Protein AF-A0A924KLV1-F1 (afdb_monomer)

Foldseek 3Di:
DDDPPDDDCPDPLFAEAELFLQFQCVVVQLVVRVVVVHQKGKYAHPQKDWDWDPQDPQRKIKTFIDGDAKIKMKGCPVKDWDDDDPDPFIWIWWIWIWIADGPKMWMQGNVRDIDTGHHVVFPWAAADPDADEAEEECCNARSPSNVVVQVLCCRNVNHQKYKYKPPPHPRPVDPCVVFIKIKMKGDDPPKIKTWDPDDDPRHIDITITRITMIMGTDDDPRDRDPPD

Secondary structure (DSSP, 8-state):
---SSSS--S--SSEEEESTGGGT-HHHHHHHHHHTT-SEEEEEPTTEEEEEPPP-TTS-EEEEEEESS-EEEEE-TT-EEEE-TTSS-EEEEEEEEEEE-TT-EEEE-TT--EEEE--TTSPBPP--SS--EEEESSTT-TTS-HHHHHHHHHHHTT-SEEEEE-TT---TT--TBTTBEEEEEEEEEEEEEEEE--BTTBPPEEEEEEEEEEEEE-SSS--SSTT-

Sequence (228 aa):
MIYPDGGLGVFRFGVLDSHFSKRTREARLIRAALDSAMDYGFGVDENTALLVSQTDAAGTTHFSVAGAGGVFIVDTRAATKGGWHNTQALVVQGALAHYLLPGDTAQIDASGQLTVTLSANRPVLGVSATFLQIKQTRVLDYGSSHFLRLATRMGHEGATSGFGTTEDSQDPRTQQQSPRYSMLLQRTHATLFRGIPASGATPALLAYTQLRVSFAPCEGPCQGTDNL

Nearest PDB structures (foldseek):
  4k35-assembly2_B  TM=1.760E-01  e=1.553E-01  Rhizomucor miehei
  5nn8-assembly1_A  TM=1.923E-01  e=3.428E-01  Homo sapiens
  4rl9-assembly2_B  TM=1.398E-01  e=1.409E+00  Acinetobacter baumannii
  2x27-assembly1_X  TM=8.559E-02  e=5.474E+00  Pseudomonas aeruginosa

Solvent-accessible surface area (backbone atoms only — not comparable to full-atom values): 12220 Å² total; per-residue (Å²): 137,76,75,90,88,76,87,84,74,87,66,82,77,40,42,79,47,66,52,16,50,50,41,30,41,63,69,57,41,55,49,49,10,64,74,66,74,29,54,20,22,38,30,29,18,58,72,35,45,80,47,73,54,75,63,46,97,78,46,32,30,43,34,37,38,45,62,80,38,39,38,37,36,36,42,39,80,76,33,47,79,47,68,41,83,99,48,92,49,59,31,36,42,54,25,30,34,30,32,36,34,62,70,18,37,36,34,32,39,68,87,66,52,78,47,77,48,76,41,79,93,34,50,78,45,62,70,48,96,57,96,37,73,42,76,33,65,28,22,57,31,67,69,64,22,33,47,58,49,43,52,43,48,19,36,77,68,11,31,53,25,26,32,30,25,24,54,88,54,80,50,87,92,54,68,45,74,74,63,29,36,33,32,42,38,34,64,46,98,72,39,46,36,28,39,45,76,59,54,91,91,44,73,59,45,67,29,37,34,46,31,30,37,26,36,15,55,36,80,80,76,74,78,81,69,63,76,113

Mean predicted aligned error: 4.85 Å

Structure (mmCIF, N/CA/C/O backbone):
data_AF-A0A924KLV1-F1
#
_entry.id   AF-A0A924KLV1-F1
#
loop_
_atom_site.group_PDB
_atom_site.id
_atom_site.type_symbol
_atom_site.label_atom_id
_atom_site.label_alt_id
_atom_site.label_comp_id
_atom_site.label_asym_id
_atom_site.label_entity_id
_atom_site.label_seq_id
_atom_site.pdbx_PDB_ins_code
_atom_site.Cartn_x
_atom_site.Cartn_y
_atom_site.Cartn_z
_atom_site.occupancy
_atom_site.B_iso_or_equiv
_atom_site.auth_seq_id
_atom_site.auth_comp_id
_atom_site.auth_asym_id
_atom_site.auth_atom_id
_atom_site.pdbx_PDB_model_num
ATOM 1 N N . MET A 1 1 ? -12.588 -19.939 5.480 1.00 35.44 1 MET A N 1
ATOM 2 C CA . MET A 1 1 ? -11.678 -20.322 6.582 1.00 35.44 1 MET A CA 1
ATOM 3 C C . MET A 1 1 ? -10.570 -21.172 5.974 1.00 35.44 1 MET A C 1
ATOM 5 O O . MET A 1 1 ? -10.895 -22.147 5.319 1.00 35.44 1 MET A O 1
ATOM 9 N N . ILE A 1 2 ? -9.308 -20.783 6.139 1.00 36.12 2 ILE A N 1
ATOM 10 C CA . ILE A 1 2 ? -8.113 -21.637 5.973 1.00 36.12 2 ILE A CA 1
ATOM 11 C C . ILE A 1 2 ? -7.316 -21.398 7.266 1.00 36.12 2 ILE A C 1
ATOM 13 O O . ILE A 1 2 ? -7.250 -20.243 7.687 1.00 36.12 2 ILE A O 1
ATOM 17 N N . TYR A 1 3 ? -6.726 -22.340 8.009 1.00 50.16 3 TYR A N 1
ATOM 18 C CA . TYR A 1 3 ? -6.413 -23.788 7.921 1.00 50.16 3 TYR A CA 1
ATOM 19 C C . TYR A 1 3 ? -6.968 -24.605 6.765 1.00 50.16 3 TYR A C 1
ATOM 21 O O . TYR A 1 3 ? -8.159 -24.919 6.762 1.00 50.16 3 TYR A O 1
ATOM 29 N N . PRO A 1 4 ? -6.080 -24.984 5.823 1.00 43.16 4 PRO A N 1
ATOM 30 C CA . PRO A 1 4 ? -5.475 -26.323 5.924 1.00 43.16 4 PRO A CA 1
ATOM 31 C C . PRO A 1 4 ? -3.930 -26.446 6.002 1.00 43.16 4 PRO A C 1
ATOM 33 O O . PRO A 1 4 ? -3.485 -27.554 6.268 1.00 43.16 4 PRO A O 1
ATOM 36 N N . ASP A 1 5 ? -3.110 -25.384 5.872 1.00 55.34 5 ASP A N 1
ATOM 37 C CA . ASP A 1 5 ? -1.630 -25.531 5.727 1.00 55.34 5 ASP A CA 1
ATOM 38 C C . ASP A 1 5 ? -0.732 -24.881 6.826 1.00 55.34 5 ASP A C 1
ATOM 40 O O . ASP A 1 5 ? 0.493 -24.899 6.704 1.00 55.34 5 ASP A O 1
ATOM 44 N N . GLY A 1 6 ? -1.279 -24.321 7.925 1.00 65.00 6 GLY A N 1
ATOM 45 C CA . GLY A 1 6 ? -0.484 -23.887 9.107 1.00 65.00 6 GLY A CA 1
ATOM 46 C C . GLY A 1 6 ? -0.857 -22.545 9.786 1.00 65.00 6 GLY A C 1
ATOM 47 O O . GLY A 1 6 ? -1.645 -21.765 9.258 1.00 65.00 6 GLY A O 1
ATOM 48 N N . GLY A 1 7 ? -0.332 -22.301 11.010 1.00 72.50 7 GLY A N 1
ATOM 49 C CA . GLY A 1 7 ? -0.531 -21.129 11.918 1.00 72.50 7 GLY A CA 1
ATOM 50 C C . GLY A 1 7 ? -1.454 -21.385 13.152 1.00 72.50 7 GLY A C 1
ATOM 51 O O . GLY A 1 7 ? -1.766 -22.536 13.434 1.00 72.50 7 GLY A O 1
ATOM 52 N N . LEU A 1 8 ? -1.965 -20.338 13.834 1.00 81.50 8 LEU A N 1
ATOM 53 C CA . LEU A 1 8 ? -2.875 -20.467 15.005 1.00 81.50 8 LEU A CA 1
ATOM 54 C C . LEU A 1 8 ? -4.352 -20.056 14.791 1.00 81.50 8 LEU A C 1
ATOM 56 O O . LEU A 1 8 ? -5.162 -20.219 15.697 1.00 81.50 8 LEU A O 1
ATOM 60 N N . GLY A 1 9 ? -4.718 -19.461 13.652 1.00 80.50 9 GLY A N 1
ATOM 61 C CA . GLY A 1 9 ? -6.114 -19.061 13.370 1.00 80.50 9 GLY A CA 1
ATOM 62 C C . GLY A 1 9 ? -6.690 -17.915 14.204 1.00 80.50 9 GLY A C 1
ATOM 63 O O . GLY A 1 9 ? -7.874 -17.609 14.093 1.00 80.50 9 GLY A O 1
ATOM 64 N N . VAL A 1 10 ? -5.863 -17.248 15.009 1.00 85.69 10 VAL A N 1
ATOM 65 C CA . VAL A 1 10 ? -6.275 -16.115 15.858 1.00 85.69 10 VAL A CA 1
ATOM 66 C C . VAL A 1 10 ? -6.651 -14.863 15.057 1.00 85.69 10 VAL A C 1
ATOM 68 O O . VAL A 1 10 ? -7.450 -14.051 15.514 1.00 85.69 10 VAL A O 1
ATOM 71 N N . PHE A 1 11 ? -6.110 -14.721 13.846 1.00 90.44 11 PHE A N 1
ATOM 72 C CA . PHE A 1 11 ? -6.416 -13.642 12.914 1.00 90.44 11 PHE A CA 1
ATOM 73 C C . PHE A 1 11 ? -6.968 -14.249 11.625 1.00 90.44 11 PHE A C 1
ATOM 75 O O . PHE A 1 11 ? -6.258 -14.950 10.910 1.00 90.44 11 PHE A O 1
ATOM 82 N N . ARG A 1 12 ? -8.254 -14.010 11.354 1.00 90.56 12 ARG A N 1
ATOM 83 C CA . ARG A 1 12 ? -9.009 -14.668 10.269 1.00 90.56 12 ARG A CA 1
ATOM 84 C C . ARG A 1 12 ? -9.297 -13.772 9.066 1.00 90.56 12 ARG A C 1
ATOM 86 O O . ARG A 1 12 ? -9.993 -14.198 8.153 1.00 90.56 12 ARG A O 1
ATOM 93 N N . PHE A 1 13 ? -8.830 -12.528 9.102 1.00 93.62 13 PHE A N 1
ATOM 94 C CA . PHE A 1 13 ? -9.207 -11.505 8.127 1.00 93.62 13 PHE A CA 1
ATOM 95 C C . PHE A 1 13 ? -8.305 -11.492 6.893 1.00 93.62 13 PHE A C 1
ATOM 97 O O . PHE A 1 13 ? -8.651 -10.853 5.910 1.00 93.62 13 PHE A O 1
ATOM 104 N N . GLY A 1 14 ? -7.164 -12.185 6.926 1.00 93.94 14 GLY A N 1
ATOM 105 C CA . GLY A 1 14 ? -6.234 -12.245 5.807 1.00 93.94 14 GLY A CA 1
ATOM 106 C C . GLY A 1 14 ? -4.856 -12.762 6.205 1.00 93.94 14 GLY A C 1
ATOM 107 O O . GLY A 1 14 ? -4.632 -13.165 7.348 1.00 93.94 14 GLY A O 1
ATOM 108 N N . VAL A 1 15 ? -3.920 -12.715 5.259 1.00 94.31 15 VAL A N 1
ATOM 109 C CA . VAL A 1 15 ? -2.505 -13.043 5.507 1.00 94.31 15 VAL A CA 1
ATOM 110 C C . VAL A 1 15 ? -1.848 -11.927 6.320 1.00 94.31 15 VAL A C 1
ATOM 112 O O . VAL A 1 15 ? -2.092 -10.758 6.044 1.00 94.31 15 VAL A O 1
ATOM 115 N N . LEU A 1 16 ? -0.993 -12.265 7.289 1.00 94.44 16 LEU A N 1
ATOM 116 C CA . LEU A 1 16 ? -0.256 -11.295 8.107 1.00 94.44 16 LEU A CA 1
ATOM 117 C C . LEU A 1 16 ? 1.256 -11.367 7.824 1.00 94.44 16 LEU A C 1
ATOM 119 O O . LEU A 1 16 ? 1.834 -12.453 7.826 1.00 94.44 16 LEU A O 1
ATOM 123 N N . ASP A 1 17 ? 1.909 -10.218 7.639 1.00 93.38 17 ASP A N 1
ATOM 124 C CA . ASP A 1 17 ? 3.371 -10.073 7.548 1.00 93.38 17 ASP A CA 1
ATOM 125 C C . ASP A 1 17 ? 3.847 -8.942 8.483 1.00 93.38 17 ASP A C 1
ATOM 127 O O . ASP A 1 17 ? 3.103 -8.011 8.788 1.00 93.38 17 ASP A O 1
ATOM 131 N N . SER A 1 18 ? 5.086 -9.026 8.969 1.00 92.12 18 SER A N 1
ATOM 132 C CA . SER A 1 18 ? 5.667 -8.083 9.936 1.00 92.12 18 SER A CA 1
ATOM 133 C C . SER A 1 18 ? 7.021 -7.546 9.477 1.00 92.12 18 SER A C 1
ATOM 135 O O . SER A 1 18 ? 7.667 -8.118 8.594 1.00 92.12 18 SER A O 1
ATOM 137 N N . HIS A 1 19 ? 7.488 -6.469 10.121 1.00 88.62 19 HIS A N 1
ATOM 138 C CA . HIS A 1 19 ? 8.687 -5.726 9.707 1.00 88.62 19 HIS A CA 1
ATOM 139 C C . HIS A 1 19 ? 8.573 -5.289 8.241 1.00 88.62 19 HIS A C 1
ATOM 141 O O . HIS A 1 19 ? 9.476 -5.504 7.430 1.00 88.62 19 HIS A O 1
ATOM 147 N N . PHE A 1 20 ? 7.401 -4.763 7.900 1.00 90.69 20 PHE A N 1
ATOM 148 C CA . PHE A 1 20 ? 6.869 -4.853 6.554 1.00 90.69 20 PHE A CA 1
ATOM 149 C C . PHE A 1 20 ? 7.525 -3.894 5.551 1.00 90.69 20 PHE A C 1
ATOM 151 O O . PHE A 1 20 ? 8.355 -4.328 4.746 1.00 90.69 20 PHE A O 1
ATOM 158 N N . SER A 1 21 ? 7.222 -2.595 5.621 1.00 83.69 21 SER A N 1
ATOM 159 C CA . SER A 1 21 ? 7.636 -1.616 4.601 1.00 83.69 21 SER A CA 1
ATOM 160 C C . SER A 1 21 ? 9.156 -1.461 4.543 1.00 83.69 21 SER A C 1
ATOM 162 O O . SER A 1 21 ? 9.753 -1.373 3.468 1.00 83.69 21 SER A O 1
ATOM 164 N N . LYS A 1 22 ? 9.826 -1.539 5.703 1.00 84.19 22 LYS A N 1
ATOM 165 C CA . LYS A 1 22 ? 11.294 -1.476 5.792 1.00 84.19 22 LYS A CA 1
ATOM 166 C C . LYS A 1 22 ? 11.976 -2.605 5.024 1.00 84.19 22 LYS A C 1
ATOM 168 O O . LYS A 1 22 ? 13.084 -2.426 4.535 1.00 84.19 22 LYS A O 1
ATOM 173 N N . ARG A 1 23 ? 11.326 -3.762 4.899 1.00 86.12 23 ARG A N 1
ATOM 174 C CA . ARG A 1 23 ? 11.840 -4.928 4.165 1.00 86.12 23 ARG A CA 1
ATOM 175 C C . ARG A 1 23 ? 11.222 -5.077 2.779 1.00 86.12 23 ARG A C 1
ATOM 177 O O . ARG A 1 23 ? 11.543 -6.047 2.102 1.00 86.12 23 ARG A O 1
ATOM 184 N N . THR A 1 24 ? 10.362 -4.137 2.393 1.00 86.50 24 THR A N 1
ATOM 185 C CA . THR A 1 24 ? 9.795 -4.007 1.051 1.00 86.50 24 THR A CA 1
ATOM 186 C C . THR A 1 24 ? 9.071 -5.276 0.597 1.00 86.50 24 THR A C 1
ATOM 188 O O . THR A 1 24 ? 9.364 -5.897 -0.424 1.00 86.50 24 THR A O 1
ATOM 191 N N . ARG A 1 25 ? 8.155 -5.720 1.465 1.00 91.44 25 ARG A N 1
ATOM 192 C CA . ARG A 1 25 ? 7.431 -6.994 1.367 1.00 91.44 25 ARG A CA 1
ATOM 193 C C . ARG A 1 25 ? 6.054 -6.865 0.713 1.00 91.44 25 ARG A C 1
ATOM 195 O O . ARG A 1 25 ? 5.267 -7.805 0.774 1.00 91.44 25 ARG A O 1
ATOM 202 N N . GLU A 1 26 ? 5.767 -5.752 0.046 1.00 94.69 26 GLU A N 1
ATOM 203 C CA . GLU A 1 26 ? 4.468 -5.469 -0.568 1.00 94.69 26 GLU A CA 1
ATOM 204 C C . GLU A 1 26 ? 4.104 -6.499 -1.637 1.00 94.69 26 GLU A C 1
ATOM 206 O O . GLU A 1 26 ? 3.081 -7.173 -1.520 1.00 94.69 26 GLU A O 1
ATOM 211 N N . ALA A 1 27 ? 4.981 -6.719 -2.622 1.00 92.56 27 ALA A N 1
ATOM 212 C CA . ALA A 1 27 ? 4.751 -7.721 -3.666 1.00 92.56 27 ALA A CA 1
ATOM 213 C C . ALA A 1 27 ? 4.628 -9.146 -3.090 1.00 92.56 27 ALA A C 1
ATOM 215 O O . ALA A 1 27 ? 3.788 -9.933 -3.532 1.00 92.56 27 ALA A O 1
ATOM 216 N N . ARG A 1 28 ? 5.419 -9.464 -2.054 1.00 93.25 28 ARG A N 1
ATOM 217 C CA . ARG A 1 28 ? 5.365 -10.757 -1.356 1.00 93.25 28 ARG A CA 1
ATOM 218 C C . ARG A 1 28 ? 4.013 -10.974 -0.681 1.00 93.25 28 ARG A C 1
ATOM 220 O O . ARG A 1 28 ? 3.456 -12.058 -0.815 1.00 93.25 28 ARG A O 1
ATOM 227 N N . LEU A 1 29 ? 3.502 -9.985 0.050 1.00 96.06 29 LEU A N 1
ATOM 228 C CA . LEU A 1 29 ? 2.222 -10.101 0.746 1.00 96.06 29 LEU A CA 1
ATOM 229 C C . LEU A 1 29 ? 1.058 -10.205 -0.236 1.00 96.06 29 LEU A C 1
ATOM 231 O O . LEU A 1 29 ? 0.189 -11.049 -0.038 1.00 96.06 29 LEU A O 1
ATOM 235 N N . ILE A 1 30 ? 1.073 -9.416 -1.315 1.00 95.88 30 ILE A N 1
ATOM 236 C CA . ILE A 1 30 ? 0.061 -9.512 -2.376 1.00 95.88 30 ILE A CA 1
ATOM 237 C C . ILE A 1 30 ? 0.055 -10.923 -2.970 1.00 95.88 30 ILE A C 1
ATOM 239 O O . ILE A 1 30 ? -0.998 -11.551 -3.074 1.00 95.88 30 ILE A O 1
ATOM 243 N N . ARG A 1 31 ? 1.236 -11.464 -3.299 1.00 93.50 31 ARG A N 1
ATOM 244 C CA . ARG A 1 31 ? 1.365 -12.843 -3.777 1.00 93.50 31 ARG A CA 1
ATOM 245 C C . ARG A 1 31 ? 0.850 -13.847 -2.747 1.00 93.50 31 ARG A C 1
ATOM 247 O O . ARG A 1 31 ? 0.057 -14.711 -3.102 1.00 93.50 31 ARG A O 1
ATOM 254 N N . ALA A 1 32 ? 1.255 -13.727 -1.488 1.00 93.88 32 ALA A N 1
ATOM 255 C CA . ALA A 1 32 ? 0.834 -14.647 -0.438 1.00 93.88 32 ALA A CA 1
ATOM 256 C C . ALA A 1 32 ? -0.693 -14.658 -0.249 1.00 93.88 32 ALA A C 1
ATOM 258 O O . ALA A 1 32 ? -1.275 -15.737 -0.150 1.00 93.88 32 ALA A O 1
ATOM 259 N N . ALA A 1 33 ? -1.344 -13.489 -0.257 1.00 94.94 33 ALA A N 1
ATOM 260 C CA . ALA A 1 33 ? -2.803 -13.379 -0.198 1.00 94.94 33 ALA A CA 1
ATOM 261 C C . ALA A 1 33 ? -3.472 -14.089 -1.386 1.00 94.94 33 ALA A C 1
ATOM 263 O O . ALA A 1 33 ? -4.318 -14.962 -1.189 1.00 94.94 33 ALA A O 1
ATOM 264 N N . LEU A 1 34 ? -2.999 -13.819 -2.607 1.00 94.12 34 LEU A N 1
ATOM 265 C CA . LEU A 1 34 ? -3.503 -14.447 -3.830 1.00 94.12 34 LEU A CA 1
ATOM 266 C C . LEU A 1 34 ? -3.280 -15.967 -3.877 1.00 94.12 34 LEU A C 1
ATOM 268 O O . LEU A 1 34 ? -4.094 -16.696 -4.442 1.00 94.12 34 LEU A O 1
ATOM 272 N N . ASP A 1 35 ? -2.168 -16.475 -3.348 1.00 92.19 35 ASP A N 1
ATOM 273 C CA . ASP A 1 35 ? -1.886 -17.918 -3.288 1.00 92.19 35 ASP A CA 1
ATOM 274 C C . ASP A 1 35 ? -2.661 -18.644 -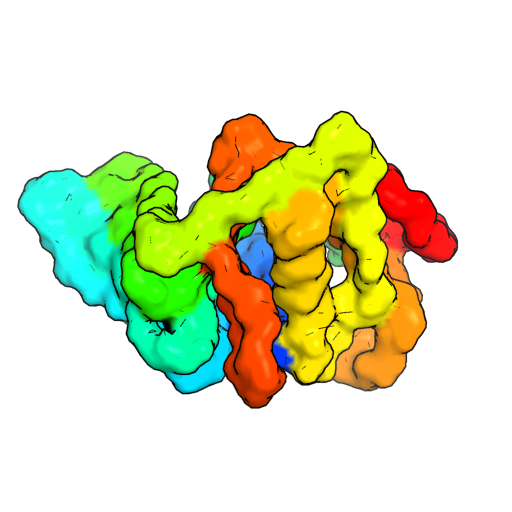2.211 1.00 92.19 35 ASP A C 1
ATOM 276 O O . ASP A 1 35 ? -3.042 -19.792 -2.414 1.00 92.19 35 ASP A O 1
ATOM 280 N N . SER A 1 36 ? -2.961 -17.948 -1.122 1.00 90.75 36 SER A N 1
ATOM 281 C CA . SER A 1 36 ? -3.766 -18.481 -0.030 1.00 90.75 36 SER A CA 1
ATOM 282 C C . SER A 1 36 ? -5.265 -18.296 -0.270 1.00 90.75 36 SER A C 1
ATOM 284 O O . SER A 1 36 ? -6.048 -18.591 0.626 1.00 90.75 36 SER A O 1
ATOM 286 N N . ALA A 1 37 ? -5.670 -17.764 -1.433 1.00 92.19 37 ALA A N 1
ATOM 287 C CA . ALA A 1 37 ? -7.053 -17.387 -1.738 1.00 92.19 37 ALA A CA 1
ATOM 288 C C . ALA A 1 37 ? -7.702 -16.553 -0.611 1.00 92.19 37 ALA A C 1
ATOM 290 O O . ALA A 1 37 ? -8.867 -16.742 -0.265 1.00 92.19 37 ALA A O 1
ATOM 291 N N . MET A 1 38 ? -6.911 -15.668 -0.000 1.00 93.44 38 MET A N 1
ATOM 292 C CA . MET A 1 38 ? -7.368 -14.734 1.022 1.00 93.44 38 MET A CA 1
ATOM 293 C C . MET A 1 38 ? -7.725 -13.417 0.360 1.00 93.44 38 MET A C 1
ATOM 295 O O . MET A 1 38 ? -6.903 -12.863 -0.364 1.00 93.44 38 MET A O 1
ATOM 299 N N . ASP A 1 39 ? -8.898 -12.881 0.688 1.00 96.44 39 ASP A N 1
ATOM 300 C CA . ASP A 1 39 ? -9.353 -11.591 0.164 1.00 96.44 39 ASP A CA 1
ATOM 301 C C . ASP A 1 39 ? -8.379 -10.460 0.502 1.00 96.44 39 ASP A C 1
ATOM 303 O O . ASP A 1 39 ? -8.140 -9.578 -0.327 1.00 96.44 39 ASP A O 1
ATOM 307 N N . TYR A 1 40 ? -7.770 -10.518 1.693 1.00 98.19 40 TYR A N 1
ATOM 308 C CA . TYR A 1 40 ? -6.912 -9.461 2.208 1.00 98.19 40 TYR A CA 1
ATOM 309 C C . TYR A 1 40 ? -5.531 -9.942 2.668 1.00 98.19 40 TYR A C 1
ATOM 311 O O . TYR A 1 40 ? -5.333 -11.082 3.103 1.00 98.19 40 TYR A O 1
ATOM 319 N N . GLY A 1 41 ? -4.572 -9.019 2.638 1.00 97.69 41 GLY A N 1
ATOM 320 C CA . GLY A 1 41 ? -3.269 -9.143 3.288 1.00 97.69 41 GLY A CA 1
ATOM 321 C C . GLY A 1 41 ? -2.964 -7.918 4.148 1.00 97.69 41 GLY A C 1
ATOM 322 O O . GLY A 1 41 ? -3.286 -6.801 3.758 1.00 97.69 41 GLY A O 1
ATOM 323 N N . PHE A 1 42 ? -2.320 -8.123 5.295 1.00 98.44 42 PHE A N 1
ATOM 324 C CA . PHE A 1 42 ? -1.993 -7.104 6.291 1.00 98.44 42 PHE A CA 1
ATOM 325 C C . PHE A 1 42 ? -0.490 -7.114 6.580 1.00 98.44 42 PHE A C 1
ATOM 327 O O . PHE A 1 42 ? 0.058 -8.094 7.082 1.00 98.44 42 PHE A O 1
ATOM 334 N N . GLY A 1 43 ? 0.184 -6.015 6.265 1.00 97.94 43 GLY A N 1
ATOM 335 C CA . GLY A 1 43 ? 1.599 -5.800 6.529 1.00 97.94 43 GLY A CA 1
ATOM 336 C C . GLY A 1 43 ? 1.782 -4.802 7.662 1.00 97.94 43 GLY A C 1
ATOM 337 O O . GLY A 1 43 ? 1.422 -3.639 7.512 1.00 97.94 43 GLY A O 1
ATOM 338 N N . VAL A 1 44 ? 2.339 -5.240 8.789 1.00 98.00 44 VAL A N 1
ATOM 339 C CA . VAL A 1 44 ? 2.562 -4.388 9.966 1.00 98.00 44 VAL A CA 1
ATOM 340 C C . VAL A 1 44 ? 4.027 -3.957 10.031 1.00 98.00 44 VAL A C 1
ATOM 342 O O . VAL A 1 44 ? 4.947 -4.786 10.026 1.00 98.00 44 VAL A O 1
ATOM 345 N N . ASP A 1 45 ? 4.260 -2.649 10.089 1.00 97.00 45 ASP A N 1
ATOM 346 C CA . ASP A 1 45 ? 5.607 -2.097 10.201 1.00 97.00 45 ASP A CA 1
ATOM 347 C C . ASP A 1 45 ? 6.271 -2.369 11.557 1.00 97.00 45 ASP A C 1
ATOM 349 O O . ASP A 1 45 ? 5.648 -2.780 12.535 1.00 97.00 45 ASP A O 1
ATOM 353 N N . GLU A 1 46 ? 7.584 -2.130 11.621 1.00 94.81 46 GLU A N 1
ATOM 354 C CA . GLU A 1 46 ? 8.326 -2.165 12.884 1.00 94.81 46 GLU A CA 1
ATOM 355 C C . GLU A 1 46 ? 7.734 -1.161 13.889 1.00 94.81 46 GLU A C 1
ATOM 357 O O . GLU A 1 46 ? 7.259 -0.089 13.509 1.00 94.81 46 GLU A O 1
ATOM 362 N N . ASN A 1 47 ? 7.763 -1.506 15.181 1.00 95.94 47 ASN A N 1
ATOM 363 C CA . ASN A 1 47 ? 7.228 -0.678 16.272 1.00 95.94 47 ASN A CA 1
ATOM 364 C C . ASN A 1 47 ? 5.774 -0.217 16.049 1.00 95.94 47 ASN A C 1
ATOM 366 O O . ASN A 1 47 ? 5.405 0.890 16.444 1.00 95.94 47 ASN A O 1
ATOM 370 N N . THR A 1 48 ? 4.966 -1.054 15.392 1.00 97.44 48 THR A N 1
ATOM 371 C CA . THR A 1 48 ? 3.575 -0.769 15.021 1.00 97.44 48 THR A CA 1
ATOM 372 C C . THR A 1 48 ? 2.683 -1.949 15.388 1.00 97.44 48 THR A C 1
ATOM 374 O O . THR A 1 48 ? 3.121 -3.099 15.385 1.00 97.44 48 THR A O 1
ATOM 377 N N . ALA A 1 49 ? 1.427 -1.666 15.719 1.00 97.69 49 ALA A N 1
ATOM 378 C CA . ALA A 1 49 ? 0.404 -2.651 16.019 1.00 97.69 49 ALA A CA 1
ATOM 379 C C . ALA A 1 49 ? -0.875 -2.350 15.232 1.00 97.69 49 ALA A C 1
ATOM 381 O O . ALA A 1 49 ? -1.331 -1.206 15.169 1.00 97.69 49 ALA A O 1
ATOM 382 N N . LEU A 1 50 ? -1.466 -3.409 14.679 1.00 98.25 50 LEU A N 1
ATOM 383 C CA . LEU A 1 50 ? -2.849 -3.422 14.220 1.00 98.25 50 LEU A CA 1
ATOM 384 C C . LEU A 1 50 ? -3.723 -3.883 15.388 1.00 98.25 50 LEU A C 1
ATOM 386 O O . LEU A 1 50 ? -3.661 -5.044 15.794 1.00 98.25 50 LEU A O 1
ATOM 390 N N . LEU A 1 51 ? -4.513 -2.973 15.942 1.00 98.0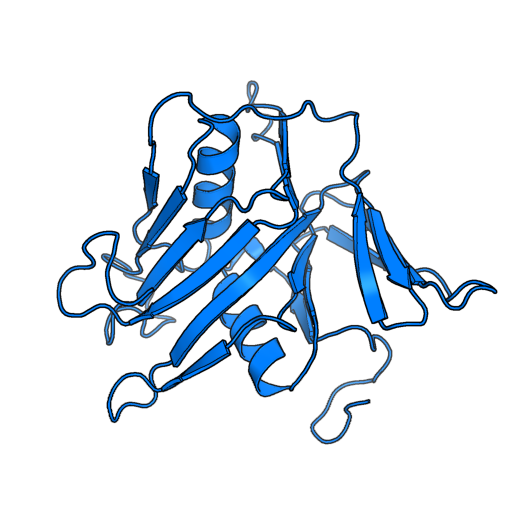0 51 LEU A N 1
ATOM 391 C CA . LEU A 1 51 ? -5.486 -3.292 16.978 1.00 98.00 51 LEU A CA 1
ATOM 392 C C . LEU A 1 51 ? -6.754 -3.808 16.304 1.00 98.00 51 LEU A C 1
ATOM 394 O O . LEU A 1 51 ? -7.260 -3.175 15.380 1.00 98.00 51 LEU A O 1
ATOM 398 N N . VAL A 1 52 ? -7.258 -4.948 16.770 1.00 97.50 52 VAL A N 1
ATOM 399 C CA . VAL A 1 52 ? -8.451 -5.607 16.227 1.00 97.50 52 VAL A CA 1
ATOM 400 C C . VAL A 1 52 ? -9.481 -5.706 17.341 1.00 97.50 52 VAL A C 1
ATOM 402 O O . VAL A 1 52 ? -9.204 -6.296 18.387 1.00 97.50 52 VAL A O 1
ATOM 405 N N . SER A 1 53 ? -10.655 -5.111 17.143 1.00 95.31 53 SER A N 1
ATOM 406 C CA . SER A 1 53 ? -11.741 -5.199 18.116 1.00 95.31 53 SER A CA 1
ATOM 407 C C . SER A 1 53 ? -12.395 -6.579 18.090 1.00 95.31 53 SER A C 1
ATOM 409 O O . SER A 1 53 ? -12.290 -7.335 17.122 1.00 95.31 53 SER A O 1
ATOM 411 N N . GLN A 1 54 ? -13.157 -6.891 19.138 1.00 92.94 54 GLN A N 1
ATOM 412 C CA . GLN A 1 54 ? -14.184 -7.918 18.998 1.00 92.94 54 GLN A CA 1
ATOM 413 C C . GLN A 1 54 ? -15.197 -7.481 17.936 1.00 92.94 54 GLN A C 1
ATOM 415 O O . GLN A 1 54 ? -15.432 -6.284 17.738 1.00 92.94 54 GLN A O 1
ATOM 420 N N . THR A 1 55 ? -15.760 -8.462 17.237 1.00 94.25 55 THR A N 1
ATOM 421 C CA . THR A 1 55 ? -16.839 -8.227 16.281 1.00 94.25 55 THR A CA 1
ATOM 422 C C . THR A 1 55 ? -18.054 -7.689 17.036 1.00 94.25 55 THR A C 1
ATOM 424 O O . THR A 1 55 ? -18.445 -8.258 18.055 1.00 94.25 55 THR A O 1
ATOM 427 N N . ASP A 1 56 ? -18.613 -6.579 16.566 1.00 96.06 56 ASP A N 1
ATOM 428 C CA . ASP A 1 56 ? -19.775 -5.951 17.188 1.00 96.06 56 ASP A CA 1
ATOM 429 C C . ASP A 1 56 ? -21.083 -6.706 16.886 1.00 96.06 56 ASP A C 1
ATOM 431 O O . ASP A 1 56 ? -21.113 -7.702 16.159 1.00 96.06 56 ASP A O 1
ATOM 435 N N . ALA A 1 57 ? -22.192 -6.226 17.455 1.00 96.19 57 ALA A N 1
ATOM 436 C CA . ALA A 1 57 ? -23.511 -6.835 17.280 1.00 96.19 57 ALA A CA 1
ATOM 437 C C . ALA A 1 57 ? -24.006 -6.831 15.820 1.00 96.19 57 ALA A C 1
ATOM 439 O O . ALA A 1 57 ? -24.865 -7.636 15.471 1.00 96.19 57 ALA A O 1
ATOM 440 N N . ALA A 1 58 ? -23.468 -5.950 14.970 1.00 95.69 58 ALA A N 1
ATOM 441 C CA . ALA A 1 58 ? -23.779 -5.896 13.545 1.00 95.69 58 ALA A CA 1
ATOM 442 C C . ALA A 1 58 ? -22.887 -6.836 12.712 1.00 95.69 58 ALA A C 1
ATOM 444 O O . ALA A 1 58 ? -22.984 -6.850 11.486 1.00 95.69 58 ALA A O 1
ATOM 445 N N . GLY A 1 59 ? -22.009 -7.616 13.350 1.00 95.94 59 GLY A N 1
ATOM 446 C CA . GLY A 1 59 ? -21.070 -8.493 12.659 1.00 95.94 59 GLY A CA 1
ATOM 447 C C . GLY A 1 59 ? -19.858 -7.756 12.083 1.00 95.94 59 GLY A C 1
ATOM 448 O O . GLY A 1 59 ? -19.122 -8.341 11.290 1.00 95.94 59 GLY A O 1
ATOM 449 N N . THR A 1 60 ? -19.620 -6.500 12.473 1.00 97.75 60 THR A N 1
ATOM 450 C CA . THR A 1 60 ? -18.508 -5.689 11.962 1.00 97.75 60 THR A CA 1
ATOM 451 C C . THR A 1 60 ? -17.300 -5.791 12.883 1.00 97.75 60 THR A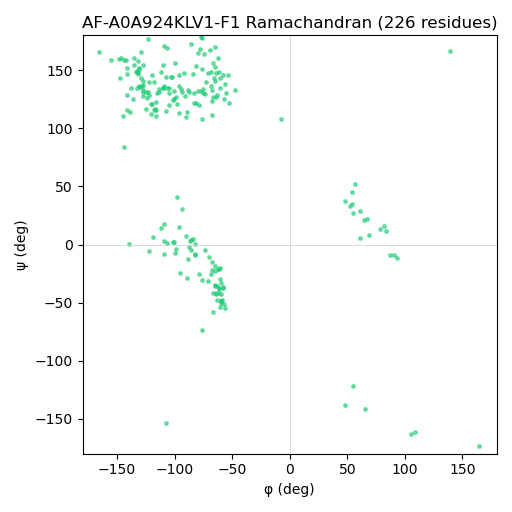 C 1
ATOM 453 O O . THR A 1 60 ? -17.410 -5.708 14.106 1.00 97.75 60 THR A O 1
ATOM 456 N N . THR A 1 61 ? -16.117 -5.993 12.304 1.00 98.00 61 THR A N 1
ATOM 457 C CA . THR A 1 61 ? -14.848 -5.944 13.041 1.00 98.00 61 THR A CA 1
ATOM 458 C C . THR A 1 61 ? -14.118 -4.653 12.722 1.00 98.00 61 THR A C 1
ATOM 460 O O . THR A 1 61 ? -13.936 -4.325 11.550 1.00 98.00 61 THR A O 1
ATOM 463 N N .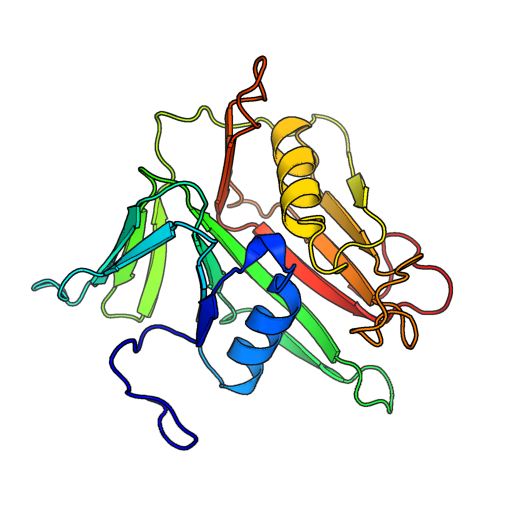 HIS A 1 62 ? -13.674 -3.952 13.762 1.00 98.25 62 HIS A N 1
ATOM 464 C CA . HIS A 1 62 ? -12.996 -2.667 13.653 1.00 98.25 62 HIS A CA 1
ATOM 465 C C . HIS A 1 62 ? -11.495 -2.829 13.855 1.00 98.25 62 HIS A C 1
ATOM 467 O O . HIS A 1 62 ? -11.031 -3.626 14.675 1.00 98.25 62 HIS A O 1
ATOM 473 N N . PHE A 1 63 ? -10.742 -2.030 13.114 1.00 98.56 63 PHE A N 1
ATOM 474 C CA . PHE A 1 63 ? -9.292 -2.012 13.101 1.00 98.56 63 PHE A CA 1
ATOM 475 C C . PHE A 1 63 ? -8.788 -0.590 13.335 1.00 98.56 63 PHE A C 1
ATOM 477 O O . PHE A 1 63 ? -9.320 0.372 12.773 1.00 98.56 63 PHE A O 1
ATOM 484 N N . SER A 1 64 ? -7.721 -0.454 14.114 1.00 98.31 64 SER A N 1
ATOM 485 C CA . SER A 1 64 ? -7.004 0.812 14.274 1.00 98.31 64 SER A CA 1
ATOM 486 C C . SER A 1 64 ? -5.500 0.588 14.363 1.00 98.31 64 SER A C 1
ATOM 488 O O . SER A 1 64 ? -5.029 -0.515 14.648 1.00 98.31 64 SER A O 1
ATOM 490 N N . VAL A 1 65 ? -4.732 1.636 14.075 1.00 98.44 65 VAL A N 1
ATOM 491 C CA . VAL A 1 65 ? -3.266 1.581 14.069 1.00 98.44 65 VAL A CA 1
ATOM 492 C C . VAL A 1 65 ? -2.704 2.301 15.288 1.00 98.44 65 VAL A C 1
ATOM 494 O O . VAL A 1 65 ? -3.110 3.421 15.604 1.00 98.44 65 VAL A O 1
ATOM 497 N N . ALA A 1 66 ? -1.728 1.675 15.941 1.00 97.88 66 ALA A N 1
ATOM 498 C CA . ALA A 1 66 ? -0.938 2.265 17.016 1.00 97.88 66 ALA A CA 1
ATOM 499 C C . ALA A 1 66 ? 0.562 2.046 16.768 1.00 97.88 66 ALA A C 1
ATOM 501 O O . ALA A 1 66 ? 0.953 1.044 16.175 1.00 97.88 66 ALA A O 1
ATOM 502 N N . GLY A 1 67 ? 1.408 2.954 17.258 1.00 95.62 67 GLY A N 1
ATOM 503 C CA . GLY A 1 67 ? 2.866 2.858 17.132 1.00 95.62 67 GLY A CA 1
ATOM 504 C C . GLY A 1 67 ? 3.472 3.874 16.164 1.00 95.62 67 GLY A C 1
ATOM 505 O O . GLY A 1 67 ? 2.873 4.913 15.899 1.00 95.62 67 GLY A O 1
ATOM 506 N N . ALA A 1 68 ? 4.694 3.605 15.704 1.00 92.69 68 ALA A N 1
ATOM 507 C CA . ALA A 1 68 ? 5.524 4.579 14.988 1.00 92.69 68 ALA A CA 1
ATOM 508 C C . ALA A 1 68 ? 5.431 4.503 13.452 1.00 92.69 68 ALA A C 1
ATOM 510 O O . ALA A 1 68 ? 5.735 5.488 12.781 1.00 92.69 68 ALA A O 1
ATOM 511 N N . GLY A 1 69 ? 5.065 3.345 12.900 1.00 94.19 69 GLY A N 1
ATOM 512 C CA . GLY A 1 69 ? 4.923 3.106 11.462 1.00 94.19 69 GLY A CA 1
ATOM 513 C C . GLY A 1 69 ? 3.461 2.996 11.033 1.00 94.19 69 GLY A C 1
ATOM 514 O O . GLY A 1 69 ? 2.573 3.576 11.662 1.00 94.19 69 GLY A O 1
ATOM 515 N N . GLY A 1 70 ? 3.217 2.266 9.943 1.00 96.88 70 GLY A N 1
ATOM 516 C CA . GLY A 1 70 ? 1.874 2.033 9.427 1.00 96.88 70 GLY A CA 1
ATOM 517 C C . GLY A 1 70 ? 1.491 0.564 9.286 1.00 96.88 70 GLY A C 1
ATOM 518 O O . GLY A 1 70 ? 2.271 -0.362 9.529 1.00 96.88 70 GLY A O 1
ATOM 519 N N . VAL A 1 71 ? 0.239 0.367 8.885 1.00 98.56 71 VAL A N 1
ATOM 520 C CA . VAL A 1 71 ? -0.298 -0.924 8.468 1.00 98.56 71 VAL A CA 1
ATOM 521 C C . VAL A 1 71 ? -0.688 -0.825 7.004 1.00 98.56 71 VAL A C 1
ATOM 523 O O . VAL A 1 71 ? -1.590 -0.072 6.633 1.00 98.56 71 VAL A O 1
ATOM 526 N N . PHE A 1 72 ? -0.005 -1.600 6.175 1.00 98.62 72 PHE A N 1
ATOM 527 C CA . PHE A 1 72 ? -0.390 -1.828 4.796 1.00 98.62 72 PHE A CA 1
ATOM 528 C C . PHE A 1 72 ? -1.513 -2.861 4.749 1.00 98.62 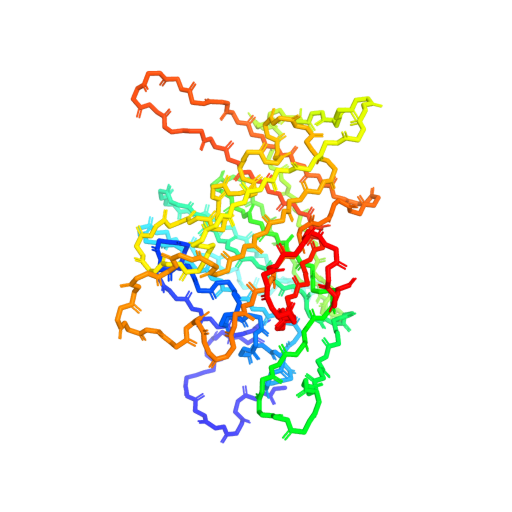72 PHE A C 1
ATOM 530 O O . PHE A 1 72 ? -1.411 -3.916 5.372 1.00 98.62 72 PHE A O 1
ATOM 537 N N . ILE A 1 73 ? -2.567 -2.579 3.996 1.00 98.69 73 ILE A N 1
ATOM 538 C CA . ILE A 1 73 ? -3.648 -3.524 3.729 1.00 98.69 73 ILE A CA 1
ATOM 539 C C . ILE A 1 73 ? -3.775 -3.641 2.220 1.00 98.69 73 ILE A C 1
ATOM 541 O O . ILE A 1 73 ? -3.845 -2.626 1.530 1.00 98.69 73 ILE A O 1
ATOM 545 N N . VAL A 1 74 ? -3.818 -4.863 1.705 1.00 98.56 74 VAL A N 1
ATOM 546 C CA . VAL A 1 74 ? -4.153 -5.117 0.305 1.00 98.56 74 VAL A CA 1
ATOM 547 C C . VAL A 1 74 ? -5.469 -5.864 0.210 1.00 98.56 74 VAL A C 1
ATOM 549 O O . VAL A 1 74 ? -5.656 -6.854 0.906 1.00 98.56 74 VAL A O 1
ATOM 552 N N . ASP A 1 75 ? -6.360 -5.380 -0.646 1.00 98.38 75 ASP A N 1
ATOM 553 C CA . ASP A 1 75 ? -7.562 -6.059 -1.116 1.00 98.38 75 ASP A CA 1
ATOM 554 C C . ASP A 1 75 ? -7.270 -6.685 -2.484 1.00 98.38 75 ASP A C 1
ATOM 556 O O . ASP A 1 75 ? -6.872 -6.010 -3.441 1.00 98.38 75 ASP A O 1
ATOM 560 N N . THR A 1 76 ? -7.429 -8.002 -2.552 1.00 97.69 76 THR A N 1
ATOM 561 C CA . THR A 1 76 ? -7.138 -8.818 -3.733 1.00 97.69 76 THR A CA 1
ATOM 562 C C . THR A 1 76 ? -8.394 -9.362 -4.405 1.00 97.69 76 THR A C 1
ATOM 564 O O . THR A 1 76 ? -8.280 -10.048 -5.416 1.00 97.69 76 THR A O 1
ATOM 567 N N . ARG A 1 77 ? -9.595 -9.016 -3.922 1.00 96.56 77 ARG A N 1
ATOM 568 C CA . ARG A 1 77 ? -10.865 -9.562 -4.437 1.00 96.56 77 ARG A CA 1
ATOM 569 C C . ARG A 1 77 ? -11.091 -9.264 -5.918 1.00 96.56 77 ARG A C 1
ATOM 571 O O . ARG A 1 77 ? -11.683 -10.067 -6.628 1.00 96.56 77 ARG A O 1
ATOM 578 N N . ALA A 1 78 ? -10.611 -8.109 -6.381 1.00 94.56 78 ALA A N 1
ATOM 579 C CA . ALA A 1 78 ? -10.650 -7.702 -7.787 1.00 94.56 78 ALA A CA 1
ATOM 580 C C . ALA A 1 78 ? -9.308 -7.902 -8.518 1.00 94.56 78 ALA A C 1
ATOM 582 O O . ALA A 1 78 ? -9.182 -7.520 -9.683 1.00 94.56 78 ALA A O 1
ATOM 583 N N . ALA A 1 79 ? -8.298 -8.455 -7.840 1.00 96.19 79 ALA A N 1
ATOM 584 C CA . ALA A 1 79 ? -6.986 -8.675 -8.421 1.00 96.19 79 ALA A CA 1
ATOM 585 C C . ALA A 1 79 ? -6.953 -9.981 -9.214 1.00 96.19 79 ALA A C 1
ATOM 587 O O . ALA A 1 79 ? -7.574 -10.977 -8.847 1.00 96.19 79 ALA A O 1
ATOM 588 N N . THR A 1 80 ? -6.171 -9.998 -10.286 1.00 93.25 80 THR A N 1
ATOM 589 C CA . THR A 1 80 ? -5.901 -11.216 -11.053 1.00 93.25 80 THR A CA 1
ATOM 590 C C . THR A 1 80 ? -4.445 -11.623 -10.890 1.00 93.25 80 THR A C 1
ATOM 592 O O . THR A 1 80 ? -3.567 -10.776 -10.702 1.00 93.25 80 THR A O 1
ATOM 595 N N . LYS A 1 81 ? -4.193 -12.935 -10.942 1.00 92.88 81 LYS A N 1
ATOM 596 C CA . LYS A 1 81 ? -2.849 -13.510 -11.013 1.00 92.88 81 LYS A CA 1
ATOM 597 C C . LYS A 1 81 ? -2.710 -14.372 -12.263 1.00 92.88 81 LYS A C 1
ATOM 599 O O . LYS A 1 81 ? -3.625 -15.125 -12.587 1.00 92.88 81 LYS A O 1
ATOM 604 N N . GLY A 1 82 ? -1.564 -14.292 -12.928 1.00 90.56 82 GLY A N 1
ATOM 605 C CA . GLY A 1 82 ? -1.263 -15.061 -14.134 1.00 90.56 82 GLY A CA 1
ATOM 606 C C . GLY A 1 82 ? 0.214 -15.427 -14.229 1.00 90.56 82 GLY A C 1
ATOM 607 O O . GLY A 1 82 ? 1.057 -14.822 -13.569 1.00 90.56 82 GLY A O 1
ATOM 608 N N . GLY A 1 83 ? 0.526 -16.437 -15.036 1.00 88.81 83 GLY A N 1
ATOM 609 C CA . GLY A 1 83 ? 1.909 -16.760 -15.380 1.00 88.81 83 GLY A CA 1
ATOM 610 C C . GLY A 1 83 ? 2.468 -15.779 -16.408 1.00 88.81 83 GLY A C 1
ATOM 611 O O . GLY A 1 83 ? 1.730 -15.237 -17.230 1.00 88.81 83 GLY A O 1
ATOM 612 N N . TRP A 1 84 ? 3.778 -15.564 -16.366 1.00 85.81 84 TRP A N 1
ATOM 613 C CA . TRP A 1 84 ? 4.506 -14.821 -17.386 1.00 85.81 84 TRP A CA 1
ATOM 614 C C . TRP A 1 84 ? 5.121 -15.783 -18.405 1.00 85.81 84 TRP A C 1
ATOM 616 O O . TRP A 1 84 ? 6.033 -16.547 -18.065 1.00 85.81 84 TRP A O 1
ATOM 626 N N . HIS A 1 85 ? 4.645 -15.743 -19.654 1.00 84.62 85 HIS A N 1
ATOM 627 C CA . HIS A 1 85 ? 5.035 -16.691 -20.707 1.00 84.62 85 HIS A CA 1
ATOM 628 C C . HIS A 1 85 ? 4.971 -18.148 -20.200 1.00 84.62 85 HIS A C 1
ATOM 630 O O . HIS A 1 85 ? 4.065 -18.513 -19.455 1.00 84.62 85 HIS A O 1
ATOM 636 N N . ASN A 1 86 ? 5.958 -18.976 -20.554 1.00 81.62 86 ASN A N 1
ATOM 637 C CA . ASN A 1 86 ? 6.117 -20.347 -20.057 1.00 81.62 86 ASN A CA 1
ATOM 638 C C . ASN A 1 86 ? 7.039 -20.423 -18.821 1.00 81.62 86 ASN A C 1
ATOM 640 O O . ASN A 1 86 ? 7.766 -21.401 -18.648 1.00 81.62 86 ASN A O 1
ATOM 644 N N . THR A 1 87 ? 7.077 -19.375 -17.991 1.00 82.44 87 THR A N 1
ATOM 645 C CA . THR A 1 87 ? 7.953 -19.297 -16.807 1.00 82.44 87 THR A CA 1
ATOM 646 C C . THR A 1 87 ? 7.160 -19.399 -15.501 1.00 82.44 87 THR A C 1
ATOM 648 O O . THR A 1 87 ? 5.934 -19.328 -15.490 1.00 82.44 87 THR A O 1
ATOM 651 N N . GLN A 1 88 ? 7.863 -19.535 -14.372 1.00 81.44 88 GLN A N 1
ATOM 652 C CA . GLN A 1 88 ? 7.261 -19.454 -13.032 1.00 81.44 88 GLN A CA 1
ATOM 653 C C . GLN A 1 88 ? 7.084 -18.009 -12.531 1.00 81.44 88 GLN A C 1
ATOM 655 O O . GLN A 1 88 ? 6.631 -17.801 -11.405 1.00 81.44 88 GLN A O 1
ATOM 660 N N . ALA A 1 89 ? 7.472 -17.009 -13.327 1.00 86.31 89 ALA A N 1
ATOM 661 C CA . ALA A 1 89 ? 7.327 -15.612 -12.952 1.00 86.31 89 ALA A CA 1
ATOM 662 C C . ALA A 1 89 ? 5.850 -15.190 -12.983 1.00 86.31 89 ALA A C 1
ATOM 664 O O . ALA A 1 89 ? 5.054 -15.704 -13.772 1.00 86.31 89 ALA A O 1
ATOM 665 N N . LEU A 1 90 ? 5.487 -14.271 -12.091 1.00 88.44 90 LEU A N 1
ATOM 666 C CA . LEU A 1 90 ? 4.096 -13.951 -11.801 1.00 88.44 90 LEU A CA 1
ATOM 667 C C . LEU A 1 90 ? 3.711 -12.565 -12.308 1.00 88.44 90 LEU A C 1
ATOM 669 O O . LEU A 1 90 ? 4.391 -11.587 -12.016 1.00 88.44 90 LEU A O 1
ATOM 673 N N . VAL A 1 91 ? 2.555 -12.482 -12.953 1.00 92.50 91 VAL A N 1
ATOM 674 C CA . VAL A 1 91 ? 1.846 -11.231 -13.218 1.00 92.50 91 VAL A CA 1
ATOM 675 C C . VAL A 1 91 ? 0.724 -11.072 -12.202 1.00 92.50 91 VAL A C 1
ATOM 677 O O . VAL A 1 91 ? -0.052 -12.004 -11.981 1.00 92.50 91 VAL A O 1
ATOM 680 N N . VAL A 1 92 ? 0.624 -9.891 -11.598 1.00 94.31 92 VAL A N 1
ATOM 681 C CA . VAL A 1 92 ? -0.507 -9.485 -10.762 1.00 94.31 92 VAL A CA 1
ATOM 682 C C . VAL A 1 92 ? -1.040 -8.150 -11.242 1.00 94.31 92 VAL A C 1
ATOM 684 O O . VAL A 1 92 ? -0.284 -7.190 -11.389 1.00 94.31 92 VAL A O 1
ATOM 687 N N . GLN A 1 93 ? -2.354 -8.071 -11.425 1.00 94.12 93 GLN A N 1
ATOM 688 C CA . GLN A 1 93 ? -3.023 -6.847 -11.848 1.00 94.12 93 GLN A CA 1
ATOM 689 C C . GLN A 1 93 ? -4.171 -6.496 -10.914 1.00 94.12 93 GLN A C 1
ATOM 691 O O . GLN A 1 93 ? -4.977 -7.352 -10.557 1.00 94.12 93 GLN A O 1
ATOM 696 N N . GLY A 1 94 ? -4.287 -5.211 -10.580 1.00 94.19 94 GLY A N 1
ATOM 697 C CA . GLY A 1 94 ? -5.515 -4.661 -10.007 1.00 94.19 94 GLY A CA 1
ATOM 698 C C . GLY A 1 94 ? -5.711 -4.863 -8.505 1.00 94.19 94 GLY A C 1
ATOM 699 O O . GLY A 1 94 ? -6.824 -4.646 -8.031 1.00 94.19 94 GLY A O 1
ATOM 700 N N . ALA A 1 95 ? -4.670 -5.224 -7.751 1.00 97.56 95 ALA A N 1
ATOM 701 C CA . ALA A 1 95 ? -4.749 -5.232 -6.291 1.00 97.56 95 ALA A CA 1
ATOM 702 C C . ALA A 1 95 ? -4.949 -3.805 -5.764 1.00 97.56 95 ALA A C 1
ATOM 704 O O . ALA A 1 95 ? -4.367 -2.857 -6.294 1.00 97.56 95 ALA A O 1
ATOM 705 N N . LEU A 1 96 ? -5.773 -3.632 -4.734 1.00 98.44 96 LEU A N 1
ATOM 706 C CA . LEU A 1 96 ? -6.025 -2.323 -4.136 1.00 98.44 96 LEU A CA 1
ATOM 707 C C . LEU A 1 96 ? -5.278 -2.223 -2.813 1.00 98.44 96 LEU A C 1
ATOM 709 O O . LEU A 1 96 ? -5.488 -3.015 -1.904 1.00 98.44 96 LEU A O 1
ATOM 713 N N . ALA A 1 97 ? -4.386 -1.248 -2.720 1.00 98.38 97 ALA A N 1
ATOM 714 C CA . ALA A 1 97 ? -3.558 -1.007 -1.559 1.00 98.38 97 ALA A CA 1
ATOM 715 C C . ALA A 1 97 ? -4.083 0.158 -0.718 1.00 98.38 97 ALA A C 1
ATOM 717 O O . ALA A 1 97 ? -4.541 1.195 -1.215 1.00 98.38 97 ALA A O 1
ATOM 718 N N . HIS A 1 98 ? -3.922 -0.016 0.584 1.00 98.69 98 HIS A N 1
ATOM 719 C CA . HIS A 1 98 ? -4.185 0.952 1.627 1.00 98.69 98 HIS A CA 1
ATOM 720 C C . HIS A 1 98 ? -2.972 0.988 2.551 1.00 98.69 98 HIS A C 1
ATOM 722 O O . HIS A 1 98 ? -2.332 -0.035 2.785 1.00 98.69 98 HIS A O 1
ATOM 728 N N . TYR A 1 99 ? -2.665 2.150 3.104 1.00 98.56 99 TYR A N 1
ATOM 729 C CA . TYR A 1 99 ? -1.631 2.292 4.116 1.00 98.56 99 TYR A CA 1
ATOM 730 C C . TYR A 1 99 ? -2.123 3.251 5.185 1.00 98.56 99 TYR A C 1
ATOM 732 O O . TYR A 1 99 ? -2.386 4.425 4.909 1.00 98.56 99 TYR A O 1
ATOM 740 N N . LEU A 1 100 ? -2.309 2.701 6.378 1.00 98.69 100 LEU A N 1
ATOM 741 C CA . LEU A 1 100 ? -2.914 3.360 7.521 1.00 98.69 100 LEU A CA 1
ATOM 742 C C . LEU A 1 100 ? -1.826 3.739 8.523 1.00 98.69 100 LEU A C 1
ATOM 744 O O . LEU A 1 100 ? -0.965 2.931 8.857 1.00 98.69 100 LEU A O 1
ATOM 748 N N . LEU A 1 101 ? -1.902 4.959 9.033 1.00 98.25 101 LEU A N 1
ATOM 749 C CA . LEU A 1 101 ? -1.086 5.498 10.115 1.00 98.25 101 LEU A CA 1
ATOM 750 C C . LEU A 1 101 ? -1.921 5.616 11.400 1.00 98.25 101 LEU A C 1
ATOM 752 O O . LEU A 1 101 ? -3.152 5.543 11.345 1.00 98.25 101 LEU A O 1
ATOM 756 N N . PRO A 1 102 ? -1.299 5.881 12.564 1.00 98.00 102 PRO A N 1
ATOM 757 C CA . PRO A 1 102 ? -2.043 6.197 13.776 1.00 98.00 102 PRO A CA 1
ATOM 758 C C . PRO A 1 102 ? -3.133 7.257 13.547 1.00 98.00 102 PRO A C 1
ATOM 760 O O . PRO A 1 102 ? -2.928 8.290 12.889 1.00 98.00 102 PRO A O 1
ATOM 763 N N . GLY A 1 103 ? -4.323 6.957 14.068 1.00 97.81 103 GLY A N 1
ATOM 764 C CA . GLY A 1 103 ? -5.548 7.736 13.870 1.00 97.81 103 GLY A CA 1
ATOM 765 C C . GLY A 1 103 ? -6.367 7.374 12.623 1.00 97.81 103 GLY A C 1
ATOM 766 O O . GLY A 1 103 ? -7.484 7.871 12.507 1.00 97.81 103 GLY A O 1
ATOM 767 N N . ASP A 1 104 ? -5.853 6.540 11.712 1.00 98.69 104 ASP A N 1
ATOM 768 C CA . ASP A 1 104 ? -6.664 5.906 10.662 1.00 98.69 104 ASP A CA 1
ATOM 769 C C . ASP A 1 104 ? -7.382 4.670 11.213 1.00 98.69 104 ASP A C 1
ATOM 771 O O . ASP A 1 104 ? -6.910 4.017 12.153 1.00 98.69 104 ASP A O 1
ATOM 775 N N . THR A 1 105 ? -8.510 4.326 10.597 1.00 98.62 105 THR A N 1
ATOM 776 C CA . THR A 1 105 ? -9.281 3.131 10.938 1.00 98.62 105 THR A CA 1
ATOM 777 C C . THR A 1 105 ? -9.650 2.334 9.698 1.00 98.62 105 THR A C 1
ATOM 779 O O . THR A 1 105 ? -9.700 2.849 8.577 1.00 98.62 105 THR A O 1
ATOM 782 N N . ALA A 1 106 ? -9.926 1.054 9.910 1.00 98.75 106 ALA A N 1
ATOM 783 C CA . ALA A 1 106 ? -10.593 0.219 8.931 1.00 98.75 106 ALA A CA 1
ATOM 784 C C . ALA A 1 106 ? -11.682 -0.606 9.609 1.00 98.75 106 ALA A C 1
ATOM 786 O O . ALA A 1 106 ? -11.658 -0.809 10.820 1.00 98.75 106 ALA A O 1
ATOM 787 N N . GLN A 1 107 ? -12.624 -1.105 8.826 1.00 98.44 107 GLN A N 1
ATOM 788 C CA . GLN A 1 107 ? -13.618 -2.061 9.283 1.00 98.44 107 GLN A CA 1
ATOM 789 C C . GLN A 1 107 ? -13.878 -3.093 8.195 1.00 98.44 107 GLN A C 1
ATOM 791 O O . GLN A 1 107 ? -13.821 -2.767 7.010 1.00 98.44 107 GLN A O 1
ATOM 796 N N . ILE A 1 108 ? -14.165 -4.320 8.609 1.00 98.25 108 ILE A N 1
ATOM 797 C CA . ILE A 1 108 ? -14.691 -5.366 7.737 1.00 98.25 108 ILE A CA 1
ATOM 798 C C . ILE A 1 108 ? -16.075 -5.711 8.267 1.00 98.25 108 ILE A C 1
ATOM 800 O O . ILE A 1 108 ? -16.202 -6.136 9.419 1.00 98.25 108 ILE A O 1
ATOM 804 N N . ASP A 1 109 ? -17.096 -5.468 7.451 1.00 97.81 109 ASP A N 1
ATOM 805 C CA . ASP A 1 109 ? -18.485 -5.740 7.818 1.00 97.81 109 ASP A CA 1
ATOM 806 C C . ASP A 1 109 ? -18.834 -7.236 7.720 1.00 97.81 109 ASP A C 1
ATOM 808 O O . ASP A 1 109 ? -18.017 -8.072 7.325 1.00 97.81 109 ASP A O 1
ATOM 812 N N . ALA A 1 110 ? -20.076 -7.580 8.068 1.00 96.06 110 ALA A N 1
ATOM 813 C CA . ALA A 1 110 ? -20.564 -8.957 8.032 1.00 96.06 110 ALA A CA 1
ATOM 814 C C . ALA A 1 110 ? -20.533 -9.599 6.628 1.00 96.06 110 ALA A C 1
ATOM 816 O O . ALA A 1 110 ? -20.542 -10.824 6.523 1.00 96.06 110 ALA A O 1
ATOM 817 N N . SER A 1 111 ? -20.486 -8.796 5.557 1.00 96.25 111 SER A N 1
ATOM 818 C CA . SER A 1 111 ? -20.348 -9.276 4.175 1.00 96.25 111 SER A CA 1
ATOM 819 C C . SER A 1 111 ? -18.890 -9.507 3.763 1.00 96.25 111 SER A C 1
ATOM 821 O O . SER A 1 111 ? -18.626 -10.005 2.670 1.00 96.25 111 SER A O 1
ATOM 823 N N . GLY A 1 112 ? -17.937 -9.163 4.634 1.00 95.75 112 GLY A N 1
ATOM 824 C CA . GLY A 1 112 ? -16.512 -9.223 4.342 1.00 95.75 112 GLY A CA 1
ATOM 825 C C . GLY A 1 112 ? -15.991 -7.988 3.608 1.00 95.75 112 GLY A C 1
ATOM 826 O O . GLY A 1 112 ? -14.857 -8.014 3.136 1.00 95.75 112 GLY A O 1
ATOM 827 N N . GLN A 1 113 ? -16.765 -6.903 3.501 1.00 97.44 113 GLN A N 1
ATOM 828 C CA . GLN A 1 113 ? -16.348 -5.694 2.793 1.00 97.44 113 GLN A CA 1
ATOM 829 C C . GLN A 1 113 ? -15.454 -4.812 3.670 1.00 97.44 113 GLN A C 1
ATOM 831 O O . GLN A 1 113 ? -15.869 -4.323 4.721 1.00 97.44 113 GLN A O 1
ATOM 836 N N . LEU A 1 114 ? -14.235 -4.544 3.190 1.00 98.31 114 LEU A N 1
ATOM 837 C CA . LEU A 1 114 ? -13.315 -3.591 3.800 1.00 98.31 114 LEU A CA 1
ATOM 838 C C . LEU A 1 114 ? -13.743 -2.145 3.511 1.00 98.31 114 LEU A C 1
ATOM 840 O O . LEU A 1 114 ? -13.943 -1.755 2.359 1.00 98.31 114 LEU A O 1
ATOM 844 N N . THR A 1 115 ? -13.809 -1.327 4.556 1.00 98.31 115 THR A N 1
ATOM 845 C CA . THR A 1 115 ? -13.904 0.136 4.467 1.00 98.31 115 THR A CA 1
ATOM 846 C C . THR A 1 115 ? -12.745 0.753 5.237 1.00 98.31 115 THR A C 1
ATOM 848 O O . THR A 1 115 ? -12.493 0.372 6.376 1.00 98.31 115 THR A O 1
ATOM 851 N N . VAL A 1 116 ? -12.039 1.705 4.624 1.00 98.62 116 VAL A N 1
ATOM 852 C CA . VAL A 1 116 ? -10.901 2.416 5.228 1.00 98.62 116 VAL A CA 1
ATOM 853 C C . VAL A 1 116 ? -11.250 3.888 5.384 1.00 98.62 116 VAL A C 1
ATOM 855 O O . VAL A 1 116 ? -11.646 4.534 4.413 1.00 98.62 116 VAL A O 1
ATOM 858 N N . THR A 1 117 ? -11.020 4.425 6.578 1.00 98.56 117 THR A N 1
ATOM 859 C CA . THR A 1 117 ? -11.229 5.837 6.899 1.00 98.56 117 THR A CA 1
ATOM 860 C C . THR A 1 117 ? -9.904 6.463 7.298 1.00 98.56 117 THR A C 1
ATOM 862 O O . THR A 1 117 ? -9.309 6.113 8.317 1.00 98.56 117 THR A O 1
ATOM 865 N N . LEU A 1 118 ? -9.445 7.417 6.486 1.00 98.62 118 LEU A N 1
ATOM 866 C CA . LEU A 1 118 ? -8.221 8.157 6.768 1.00 98.62 118 LEU A CA 1
ATOM 867 C C . LEU A 1 118 ? -8.513 9.390 7.639 1.00 98.62 118 LEU A C 1
ATOM 869 O O . LEU A 1 118 ? -9.417 10.170 7.334 1.00 98.62 118 LEU A O 1
ATOM 873 N N . SER A 1 119 ? -7.717 9.593 8.686 1.00 98.06 119 SER A N 1
ATOM 874 C CA . SER A 1 119 ? -7.830 10.671 9.666 1.00 98.06 119 SER A CA 1
ATOM 875 C C . SER A 1 119 ? -7.819 12.052 9.017 1.00 98.06 119 SER A C 1
ATOM 877 O O . SER A 1 119 ? -6.911 12.399 8.257 1.00 98.06 119 SER A O 1
ATOM 879 N N . ALA A 1 120 ? -8.788 12.887 9.394 1.00 97.25 120 ALA A N 1
ATOM 880 C CA . ALA A 1 120 ? -8.884 14.271 8.935 1.00 97.25 120 ALA A CA 1
ATOM 881 C C . ALA A 1 120 ? -7.758 15.179 9.466 1.00 97.25 120 ALA A C 1
ATOM 883 O O . ALA A 1 120 ? -7.530 16.245 8.900 1.00 97.25 120 ALA A O 1
ATOM 884 N N . ASN A 1 121 ? -7.013 14.742 10.490 1.00 96.00 121 ASN A N 1
ATOM 885 C CA . ASN A 1 121 ? -5.854 15.470 11.020 1.00 96.00 121 ASN A CA 1
ATOM 886 C C . ASN A 1 121 ? -4.710 15.579 10.000 1.00 96.00 121 ASN A C 1
ATOM 888 O O . ASN A 1 121 ? -3.820 16.414 10.150 1.00 96.00 121 ASN A O 1
ATOM 892 N N . ARG A 1 122 ? -4.722 14.734 8.962 1.00 96.81 122 ARG A N 1
ATOM 893 C CA . ARG A 1 122 ? -3.837 14.847 7.804 1.00 96.81 122 ARG A CA 1
ATOM 894 C C . ARG A 1 122 ? -4.616 15.483 6.646 1.00 96.81 122 ARG A C 1
ATOM 896 O O . ARG A 1 122 ? -5.674 14.955 6.279 1.00 96.81 122 ARG A O 1
ATOM 903 N N . PRO A 1 123 ? -4.135 16.584 6.046 1.00 97.62 123 PRO A N 1
ATOM 904 C CA . PRO A 1 123 ? -4.817 17.210 4.920 1.00 97.62 123 PRO A CA 1
ATOM 905 C C . PRO A 1 123 ? -4.839 16.279 3.705 1.00 97.62 123 PRO A C 1
ATOM 907 O O . PRO A 1 123 ? -3.966 15.424 3.539 1.00 97.62 123 PRO A O 1
ATOM 910 N N . VAL A 1 124 ? -5.854 16.448 2.856 1.00 98.19 124 VAL A N 1
ATOM 911 C CA . VAL A 1 124 ? -5.922 15.769 1.557 1.00 98.19 124 VAL A CA 1
ATOM 912 C C . VAL A 1 124 ? -4.815 16.309 0.660 1.00 98.19 124 VAL A C 1
ATOM 914 O O . VAL A 1 124 ? -4.643 17.521 0.554 1.00 98.19 124 VAL A O 1
ATOM 917 N N . LEU A 1 125 ? -4.083 15.409 0.006 1.00 97.81 125 LEU A N 1
ATOM 918 C CA . LEU A 1 125 ? -3.068 15.776 -0.975 1.00 97.81 125 LEU A CA 1
ATOM 919 C C . LEU A 1 125 ? -3.697 15.837 -2.368 1.00 97.81 125 LEU A C 1
ATOM 921 O O . LEU A 1 125 ? -4.363 14.891 -2.801 1.00 97.81 125 LEU A O 1
ATOM 925 N N . GLY A 1 126 ? -3.488 16.964 -3.048 1.00 95.19 126 GLY A N 1
ATOM 926 C CA . GLY A 1 126 ? -4.031 17.225 -4.378 1.00 95.19 126 GLY A CA 1
ATOM 927 C C . GLY A 1 126 ? -3.477 16.292 -5.455 1.00 95.19 126 GLY A C 1
ATOM 928 O O . GLY A 1 126 ? -2.529 15.537 -5.240 1.00 95.19 126 GLY A O 1
ATOM 929 N N . VAL A 1 127 ? -4.086 16.357 -6.635 1.00 96.12 127 VAL A N 1
ATOM 930 C CA . VAL A 1 127 ? -3.595 15.700 -7.851 1.00 96.12 127 VAL A CA 1
ATOM 931 C C . VAL A 1 127 ? -3.079 16.788 -8.785 1.00 96.12 127 VAL A C 1
ATOM 933 O O . VAL A 1 127 ? -3.715 17.832 -8.926 1.00 96.12 127 VAL A O 1
ATOM 936 N N . SER A 1 128 ? -1.922 16.554 -9.397 1.00 94.31 128 SER A N 1
ATOM 937 C CA . SER A 1 128 ? -1.342 17.431 -10.408 1.00 94.31 128 SER A CA 1
ATOM 938 C C . SER A 1 128 ? -2.329 17.635 -11.558 1.00 94.31 128 SER A C 1
ATOM 940 O O . SER A 1 128 ? -2.962 16.687 -12.024 1.00 94.31 128 SER A O 1
ATOM 942 N N . ALA A 1 129 ? -2.438 18.875 -12.040 1.00 92.81 129 ALA A N 1
ATOM 943 C CA . ALA A 1 129 ? -3.272 19.209 -13.195 1.00 92.81 129 ALA A CA 1
ATOM 944 C C . ALA A 1 129 ? -2.738 18.596 -14.502 1.00 92.81 129 ALA A C 1
ATOM 946 O O . ALA A 1 129 ? -3.483 18.429 -15.465 1.00 92.81 129 ALA A O 1
ATOM 947 N N . THR A 1 130 ? -1.448 18.259 -14.539 1.00 92.69 130 THR A N 1
ATOM 948 C CA . THR A 1 130 ? -0.793 17.584 -15.660 1.00 92.69 130 THR A CA 1
ATOM 949 C C . THR A 1 130 ? -0.419 16.157 -15.285 1.00 92.69 130 THR A C 1
ATOM 951 O O . THR A 1 130 ? -0.205 15.836 -14.112 1.00 92.69 130 THR A O 1
ATOM 954 N N . PHE A 1 131 ? -0.311 15.292 -16.297 1.00 90.75 131 PHE A N 1
ATOM 955 C CA . PHE A 1 131 ? 0.182 13.935 -16.096 1.00 90.75 131 PHE A CA 1
ATOM 956 C C . PHE A 1 131 ? 1.582 13.966 -15.473 1.00 90.75 131 PHE A C 1
ATOM 958 O O . PHE A 1 131 ? 2.503 14.576 -16.015 1.00 90.75 131 PHE A O 1
ATOM 965 N N . LEU A 1 132 ? 1.727 13.274 -14.347 1.00 93.62 132 LEU A N 1
ATOM 966 C CA . LEU A 1 132 ? 2.985 13.119 -13.636 1.00 93.62 132 LEU A CA 1
ATOM 967 C C . LEU A 1 132 ? 3.115 11.659 -13.205 1.00 93.62 132 LEU A C 1
ATOM 969 O O . LEU A 1 132 ? 2.226 11.121 -12.538 1.00 93.62 132 LEU A O 1
ATOM 973 N N . GLN A 1 133 ? 4.229 11.037 -13.591 1.00 94.44 133 GLN A N 1
ATOM 974 C CA . GLN A 1 133 ? 4.609 9.692 -13.173 1.00 94.44 133 GLN A CA 1
ATOM 975 C C . GLN A 1 133 ? 5.904 9.750 -12.365 1.00 94.44 133 GLN A C 1
ATOM 977 O O . GLN A 1 133 ? 6.938 10.202 -12.856 1.00 94.44 133 GLN A O 1
ATOM 982 N N . ILE A 1 134 ? 5.857 9.245 -11.136 1.00 96.19 134 ILE A N 1
ATOM 983 C CA . ILE A 1 134 ? 7.034 9.138 -10.270 1.00 96.19 134 ILE A CA 1
ATOM 984 C C . ILE A 1 134 ? 7.745 7.820 -10.548 1.00 96.19 134 ILE A C 1
ATOM 986 O O . ILE A 1 134 ? 7.100 6.782 -10.542 1.00 96.19 134 ILE A O 1
ATOM 990 N N . LYS A 1 135 ? 9.065 7.827 -10.754 1.00 95.31 135 LYS A N 1
ATOM 991 C CA . LYS A 1 135 ? 9.836 6.601 -11.031 1.00 95.31 135 LYS A CA 1
ATOM 992 C C . LYS A 1 135 ? 10.711 6.168 -9.856 1.00 95.31 135 LYS A C 1
ATOM 994 O O . LYS A 1 135 ? 11.273 7.011 -9.162 1.00 95.31 135 LYS A O 1
ATOM 999 N N . GLN A 1 136 ? 10.862 4.868 -9.634 1.00 95.19 136 GLN A N 1
ATOM 1000 C CA . GLN A 1 136 ? 11.711 4.318 -8.576 1.00 95.19 136 GLN A CA 1
ATOM 1001 C C . GLN A 1 136 ? 12.376 3.020 -9.038 1.00 95.19 136 GLN A C 1
ATOM 1003 O O . GLN A 1 136 ? 11.710 2.001 -9.151 1.00 95.19 136 GLN A O 1
ATOM 1008 N N . THR A 1 137 ? 13.692 3.025 -9.242 1.00 94.44 137 THR A N 1
ATOM 1009 C CA . THR A 1 137 ? 14.449 1.772 -9.398 1.00 94.44 137 THR A CA 1
ATOM 1010 C C . THR A 1 137 ? 14.689 1.127 -8.038 1.00 94.44 137 THR A C 1
ATOM 1012 O O . THR A 1 137 ? 14.467 1.762 -6.993 1.00 94.44 137 THR A O 1
ATOM 1015 N N . ARG A 1 138 ? 15.149 -0.129 -8.016 1.00 93.88 138 ARG A N 1
ATOM 1016 C CA . ARG A 1 138 ? 15.377 -0.870 -6.765 1.00 93.88 138 ARG A CA 1
ATOM 1017 C C . ARG A 1 138 ? 14.135 -0.897 -5.874 1.00 93.88 138 ARG A C 1
ATOM 1019 O O . ARG A 1 138 ? 14.234 -0.756 -4.656 1.00 93.88 138 ARG A O 1
ATOM 1026 N N . VAL A 1 139 ? 12.945 -0.964 -6.478 1.00 93.62 139 VAL A N 1
ATOM 1027 C CA . VAL A 1 139 ? 11.678 -0.730 -5.769 1.00 93.62 139 VAL A CA 1
ATOM 1028 C C . VAL A 1 139 ? 11.400 -1.781 -4.700 1.00 93.62 139 VAL A C 1
ATOM 1030 O O . VAL A 1 139 ? 10.679 -1.465 -3.764 1.00 93.62 139 VAL A O 1
ATOM 1033 N N . LEU A 1 140 ? 11.999 -2.974 -4.814 1.00 92.19 140 LEU A N 1
ATOM 1034 C CA . LEU A 1 140 ? 11.871 -4.094 -3.877 1.00 92.19 140 LEU A CA 1
ATOM 1035 C C . LEU A 1 140 ? 13.168 -4.407 -3.097 1.00 92.19 140 LEU A C 1
ATOM 1037 O O . LEU A 1 140 ? 13.261 -5.468 -2.479 1.00 92.19 140 LEU A O 1
ATOM 1041 N N . ASP A 1 141 ? 14.171 -3.518 -3.098 1.00 92.75 141 ASP A N 1
ATOM 1042 C CA . ASP A 1 141 ? 15.416 -3.742 -2.345 1.00 92.75 141 ASP A CA 1
ATOM 1043 C C . ASP A 1 141 ? 15.131 -3.796 -0.840 1.00 92.75 141 ASP A C 1
ATOM 1045 O O . ASP A 1 141 ? 14.565 -2.860 -0.264 1.00 92.75 141 ASP A O 1
ATOM 1049 N N . TYR A 1 142 ? 15.564 -4.856 -0.160 1.00 90.69 142 TYR A N 1
ATOM 1050 C CA . TYR A 1 142 ? 15.293 -4.996 1.266 1.00 90.69 142 TYR A CA 1
ATOM 1051 C C . TYR A 1 142 ? 16.068 -3.949 2.070 1.00 90.69 142 TYR A C 1
ATOM 1053 O O . TYR A 1 142 ? 17.273 -3.748 1.897 1.00 90.69 142 TYR A O 1
ATOM 1061 N N . GLY A 1 143 ? 15.393 -3.339 3.046 1.00 89.06 143 GLY A N 1
ATOM 1062 C CA . GLY A 1 143 ? 15.953 -2.291 3.904 1.00 89.06 143 GLY A CA 1
ATOM 1063 C C . GLY A 1 143 ? 15.733 -0.883 3.350 1.00 89.06 143 GLY A C 1
ATOM 1064 O O . GLY A 1 143 ? 15.998 0.093 4.047 1.00 89.06 143 GLY A O 1
ATOM 1065 N N . SER A 1 144 ? 15.250 -0.762 2.111 1.00 90.06 144 SER A N 1
ATOM 1066 C CA . SER A 1 144 ? 15.214 0.503 1.378 1.00 90.06 144 SER A CA 1
ATOM 1067 C C . SER A 1 144 ? 13.934 1.314 1.617 1.00 90.06 144 SER A C 1
ATOM 1069 O O . SER A 1 144 ? 13.952 2.546 1.559 1.00 90.06 144 SER A O 1
ATOM 1071 N N . SER A 1 145 ? 12.819 0.629 1.910 1.00 92.25 145 SER A N 1
ATOM 1072 C CA . SER A 1 145 ? 11.462 1.206 1.924 1.00 92.25 145 SER A CA 1
ATOM 1073 C C . SER A 1 145 ? 11.080 1.886 0.599 1.00 92.25 145 SER A C 1
ATOM 1075 O O . SER A 1 145 ? 10.304 2.841 0.589 1.00 92.25 145 SER A O 1
ATOM 1077 N N . HIS A 1 146 ? 11.659 1.457 -0.527 1.00 95.12 146 HIS A N 1
ATOM 1078 C CA . HIS A 1 146 ? 11.505 2.146 -1.809 1.00 95.12 146 HIS A CA 1
ATOM 1079 C C . HIS A 1 146 ? 10.073 2.140 -2.344 1.00 95.12 146 HIS A C 1
ATOM 1081 O O . HIS A 1 146 ? 9.649 3.162 -2.880 1.00 95.12 146 HIS A O 1
ATOM 1087 N N . PHE A 1 147 ? 9.304 1.070 -2.131 1.00 94.88 147 PHE A N 1
ATOM 1088 C CA . PHE A 1 147 ? 7.865 1.068 -2.407 1.00 94.88 147 PHE A CA 1
ATOM 1089 C C . PHE A 1 147 ? 7.143 2.195 -1.653 1.00 94.88 147 PHE A C 1
ATOM 1091 O O . PHE A 1 147 ? 6.485 3.042 -2.261 1.00 94.88 147 PHE A O 1
ATOM 1098 N N . LEU A 1 148 ? 7.315 2.258 -0.328 1.00 94.62 148 LEU A N 1
ATOM 1099 C CA . LEU A 1 148 ? 6.679 3.285 0.495 1.00 94.62 148 LEU A CA 1
ATOM 1100 C C . LEU A 1 148 ? 7.142 4.690 0.088 1.00 94.62 148 LEU A C 1
ATOM 1102 O O . LEU A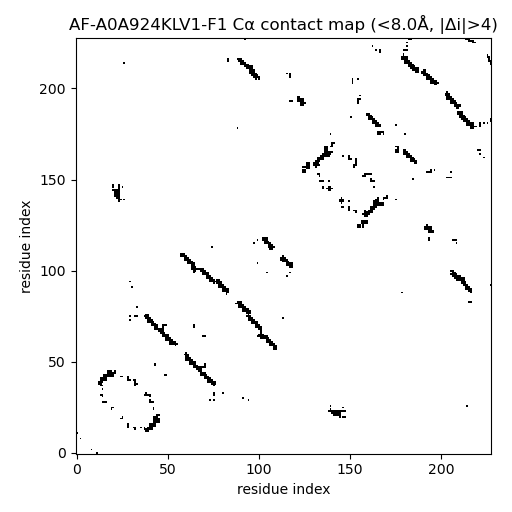 1 148 ? 6.328 5.608 0.028 1.00 94.62 148 LEU A O 1
ATOM 1106 N N . ARG A 1 149 ? 8.424 4.870 -0.256 1.00 94.75 149 ARG A N 1
ATOM 1107 C CA . ARG A 1 149 ? 8.947 6.143 -0.782 1.00 94.75 149 ARG A CA 1
ATOM 1108 C C . ARG A 1 149 ? 8.318 6.517 -2.121 1.00 94.75 149 ARG A C 1
ATOM 1110 O O . ARG A 1 149 ? 7.981 7.683 -2.301 1.00 94.75 149 ARG A O 1
ATOM 1117 N N . LEU A 1 150 ? 8.138 5.564 -3.036 1.00 96.69 150 LEU A N 1
ATOM 1118 C CA . LEU A 1 150 ? 7.458 5.784 -4.313 1.00 96.69 150 LEU A CA 1
ATOM 1119 C C . LEU A 1 150 ? 6.020 6.270 -4.083 1.00 96.69 150 LEU A C 1
ATOM 1121 O O . LEU A 1 150 ? 5.646 7.315 -4.614 1.00 96.69 150 LEU A O 1
ATOM 1125 N N . ALA A 1 151 ? 5.251 5.576 -3.238 1.00 97.00 151 ALA A N 1
ATOM 1126 C CA . ALA A 1 151 ? 3.896 5.990 -2.875 1.00 97.00 151 ALA A CA 1
ATOM 1127 C C . ALA A 1 151 ? 3.883 7.362 -2.175 1.00 97.00 151 ALA A C 1
ATOM 1129 O O . ALA A 1 151 ? 3.063 8.214 -2.508 1.00 97.00 151 ALA A O 1
ATOM 1130 N N . THR A 1 152 ? 4.833 7.610 -1.263 1.00 96.44 152 THR A N 1
ATOM 1131 C CA . THR A 1 152 ? 5.012 8.890 -0.548 1.00 96.44 152 THR A CA 1
ATOM 1132 C C . THR A 1 152 ? 5.209 10.048 -1.512 1.00 96.44 152 THR A C 1
ATOM 1134 O O . THR A 1 152 ? 4.478 11.036 -1.436 1.00 96.44 152 THR A O 1
ATOM 1137 N N . ARG A 1 153 ? 6.143 9.915 -2.456 1.00 96.62 153 ARG A N 1
ATOM 1138 C CA . ARG A 1 153 ? 6.372 10.932 -3.486 1.00 96.62 153 ARG A CA 1
ATOM 1139 C C . ARG A 1 153 ? 5.161 11.099 -4.396 1.00 96.62 153 ARG A C 1
ATOM 1141 O O . ARG A 1 153 ? 4.741 12.221 -4.640 1.00 96.62 153 ARG A O 1
ATOM 1148 N N . MET A 1 154 ? 4.528 10.003 -4.815 1.00 97.19 154 MET A N 1
ATOM 1149 C CA . MET A 1 154 ? 3.303 10.052 -5.620 1.00 97.19 154 MET A CA 1
ATOM 1150 C C . MET A 1 154 ? 2.161 10.812 -4.922 1.00 97.19 154 MET A C 1
ATOM 1152 O O . MET A 1 154 ? 1.402 11.537 -5.569 1.00 97.19 154 MET A O 1
ATOM 1156 N N . GLY A 1 155 ? 2.040 10.666 -3.602 1.00 97.62 155 GLY A N 1
ATOM 1157 C CA . GLY A 1 155 ? 1.096 11.415 -2.782 1.00 97.62 155 GLY A CA 1
ATOM 1158 C C . GLY A 1 155 ? 1.420 12.908 -2.731 1.00 97.62 155 GLY A C 1
ATOM 1159 O O . GLY A 1 155 ? 0.582 13.721 -3.115 1.00 97.62 155 GLY A O 1
ATOM 1160 N N . HIS A 1 156 ? 2.627 13.254 -2.274 1.00 97.12 156 HIS A N 1
ATOM 1161 C CA . HIS A 1 156 ? 3.049 14.641 -2.012 1.00 97.12 156 HIS A CA 1
ATOM 1162 C C . HIS A 1 156 ? 3.267 15.480 -3.273 1.00 97.12 156 HIS A C 1
ATOM 1164 O O . HIS A 1 156 ? 3.002 16.676 -3.253 1.00 97.12 156 HIS A O 1
ATOM 1170 N N . GLU A 1 157 ? 3.691 14.867 -4.375 1.00 96.44 157 GLU A N 1
ATOM 1171 C CA . GLU A 1 157 ? 3.859 15.548 -5.667 1.00 96.44 157 GLU A CA 1
ATOM 1172 C C . GLU A 1 157 ? 2.560 15.552 -6.496 1.00 96.44 157 GLU A C 1
ATOM 1174 O O . GLU A 1 157 ? 2.512 16.098 -7.595 1.00 96.44 157 GLU A O 1
ATOM 1179 N N . GLY A 1 158 ? 1.489 14.927 -5.991 1.00 97.38 158 GLY A N 1
ATOM 1180 C CA . GLY A 1 158 ? 0.202 14.849 -6.680 1.00 97.38 158 GLY A CA 1
ATOM 1181 C C . GLY A 1 158 ? 0.225 14.003 -7.954 1.00 97.38 158 GLY A C 1
ATOM 1182 O O . GLY A 1 158 ? -0.634 14.161 -8.819 1.00 97.38 158 GLY A O 1
ATOM 1183 N N . ALA A 1 159 ? 1.184 13.093 -8.096 1.00 97.56 159 ALA A N 1
ATOM 1184 C CA . ALA A 1 159 ? 1.321 12.277 -9.292 1.00 97.56 159 ALA A CA 1
ATOM 1185 C C . ALA A 1 159 ? 0.140 11.316 -9.489 1.00 97.56 159 ALA A C 1
ATOM 1187 O O . ALA A 1 159 ? -0.397 10.740 -8.535 1.00 97.56 159 ALA A O 1
ATOM 1188 N N . THR A 1 160 ? -0.253 11.121 -10.747 1.00 96.00 160 THR A N 1
ATOM 1189 C CA . THR A 1 160 ? -1.350 10.219 -11.133 1.00 96.00 160 THR A CA 1
ATOM 1190 C C . THR A 1 160 ? -0.910 8.760 -11.145 1.00 96.00 160 THR A C 1
ATOM 1192 O O . THR A 1 160 ? -1.733 7.866 -10.926 1.00 96.00 160 THR A O 1
ATOM 1195 N N . SER A 1 161 ? 0.389 8.515 -11.343 1.00 96.31 161 SER A N 1
ATOM 1196 C CA . SER A 1 161 ? 0.976 7.179 -11.300 1.00 96.31 161 SER A CA 1
ATOM 1197 C C . SER A 1 161 ? 2.379 7.157 -10.690 1.00 96.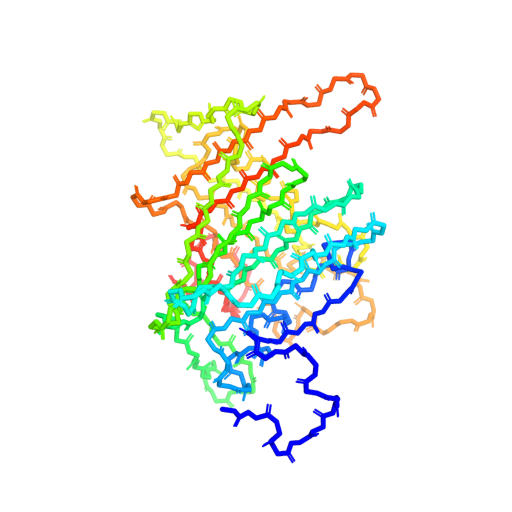31 161 SER A C 1
ATOM 1199 O O . SER A 1 161 ? 3.090 8.163 -10.645 1.00 96.31 161 SER A O 1
ATOM 1201 N N . GLY A 1 162 ? 2.777 5.980 -10.219 1.00 96.44 162 GLY A N 1
ATOM 1202 C CA . GLY A 1 162 ? 4.131 5.662 -9.793 1.00 96.44 162 GLY A CA 1
ATOM 1203 C C . GLY A 1 162 ? 4.612 4.404 -10.507 1.00 96.44 162 GLY A C 1
ATOM 1204 O O . GLY A 1 162 ? 3.886 3.418 -10.552 1.00 96.44 162 GLY A O 1
ATOM 1205 N N . PHE A 1 163 ? 5.819 4.427 -11.058 1.00 95.88 163 PHE A N 1
ATOM 1206 C CA . PHE A 1 163 ? 6.441 3.300 -11.735 1.00 95.88 163 PHE A CA 1
ATOM 1207 C C . PHE A 1 163 ? 7.696 2.851 -10.989 1.00 95.88 163 PHE A C 1
ATOM 1209 O O . PHE A 1 163 ? 8.706 3.555 -10.935 1.00 95.88 163 PHE A O 1
ATOM 1216 N N . GLY A 1 164 ? 7.611 1.677 -10.384 1.00 94.94 164 GLY A N 1
ATOM 1217 C CA . GLY A 1 164 ? 8.710 0.998 -9.726 1.00 94.94 164 GLY A CA 1
ATOM 1218 C C . GLY A 1 164 ? 9.360 -0.032 -10.641 1.00 94.94 164 GLY A C 1
ATOM 1219 O O . GLY A 1 164 ? 8.662 -0.700 -11.396 1.00 94.94 164 GLY A O 1
ATOM 1220 N N . THR A 1 165 ? 10.671 -0.220 -10.541 1.00 94.38 165 THR A N 1
ATOM 1221 C CA . THR A 1 165 ? 11.373 -1.338 -11.183 1.00 94.38 165 THR A CA 1
ATOM 1222 C C . THR A 1 165 ? 12.360 -1.962 -10.220 1.00 94.38 165 THR A C 1
ATOM 1224 O O . THR A 1 165 ? 12.864 -1.304 -9.307 1.00 94.38 165 THR A O 1
ATOM 1227 N N . THR A 1 166 ? 12.669 -3.235 -10.421 1.00 93.31 166 THR A N 1
ATOM 1228 C CA . THR A 1 166 ? 13.776 -3.892 -9.724 1.00 93.31 166 THR A CA 1
ATOM 1229 C C . THR A 1 166 ? 15.125 -3.668 -10.398 1.00 93.31 166 THR A C 1
ATOM 1231 O O . THR A 1 166 ? 16.126 -4.224 -9.954 1.00 93.31 166 THR A O 1
ATOM 1234 N N . GLU A 1 167 ? 15.194 -2.848 -11.450 1.00 92.12 167 GLU A N 1
ATOM 1235 C CA . GLU A 1 167 ? 16.461 -2.504 -12.094 1.00 92.12 167 GLU A CA 1
ATOM 1236 C C . GLU A 1 167 ? 17.464 -1.959 -11.084 1.00 92.12 167 GLU A C 1
ATOM 1238 O 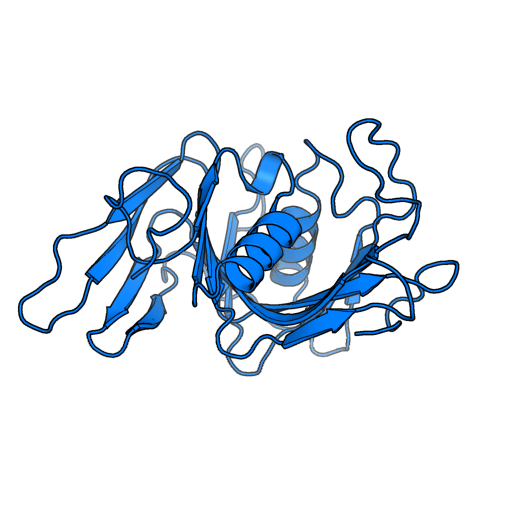O . GLU A 1 167 ? 17.100 -1.331 -10.086 1.00 92.12 167 GLU A O 1
ATOM 1243 N N . ASP A 1 168 ? 18.730 -2.274 -11.337 1.00 91.44 168 ASP A N 1
ATOM 1244 C CA . ASP A 1 168 ? 19.880 -1.924 -10.505 1.00 91.44 168 ASP A CA 1
ATOM 1245 C C . ASP A 1 168 ? 19.866 -2.484 -9.073 1.00 91.44 168 ASP A C 1
ATOM 1247 O O . ASP A 1 168 ? 20.773 -2.171 -8.302 1.00 91.44 168 ASP A O 1
ATOM 1251 N N . SER A 1 169 ? 18.894 -3.328 -8.702 1.00 90.50 169 SER A N 1
ATOM 1252 C CA . SER A 1 169 ? 18.930 -4.110 -7.461 1.00 90.50 169 SER A CA 1
ATOM 1253 C C . SER A 1 169 ? 20.234 -4.890 -7.363 1.00 90.50 169 SER A C 1
ATOM 1255 O O . SER A 1 169 ? 20.551 -5.697 -8.238 1.00 90.50 169 SER A O 1
ATOM 1257 N N . GLN A 1 170 ? 20.968 -4.625 -6.283 1.00 84.50 170 GLN A N 1
ATOM 1258 C CA . GLN A 1 170 ? 22.178 -5.344 -5.879 1.00 84.50 170 GLN A CA 1
ATOM 1259 C C . GLN A 1 170 ? 21.916 -6.190 -4.629 1.00 84.50 170 GLN A C 1
ATOM 1261 O O . GLN A 1 170 ? 22.850 -6.540 -3.913 1.00 84.50 170 GLN A O 1
ATOM 1266 N N . ASP A 1 171 ? 20.647 -6.465 -4.309 1.00 86.12 171 ASP A N 1
ATOM 1267 C CA . ASP A 1 171 ? 20.286 -7.196 -3.102 1.00 86.12 171 ASP A CA 1
ATOM 1268 C C . ASP A 1 171 ? 20.564 -8.700 -3.270 1.00 86.12 171 ASP A C 1
ATOM 1270 O O . ASP A 1 171 ? 19.802 -9.387 -3.958 1.00 86.12 171 ASP A O 1
ATOM 1274 N N . PRO A 1 172 ? 21.592 -9.259 -2.599 1.00 84.38 172 PRO A N 1
ATOM 1275 C CA . PRO A 1 172 ? 21.978 -10.655 -2.787 1.00 84.38 172 PRO A CA 1
ATOM 1276 C C . PRO A 1 172 ? 20.952 -11.643 -2.213 1.00 84.38 172 PRO A C 1
ATOM 1278 O O . PRO A 1 172 ? 21.058 -12.844 -2.444 1.00 84.38 172 PRO A O 1
ATOM 1281 N N . ARG A 1 173 ? 19.963 -11.170 -1.441 1.00 84.44 173 ARG A N 1
ATOM 1282 C CA . ARG A 1 173 ? 18.915 -12.013 -0.842 1.00 84.44 173 ARG A CA 1
ATOM 1283 C C . ARG A 1 173 ? 17.780 -12.309 -1.814 1.00 84.44 173 ARG A C 1
ATOM 1285 O O . ARG A 1 173 ? 16.880 -13.075 -1.474 1.00 84.44 173 ARG A O 1
ATOM 1292 N N . THR A 1 174 ? 17.764 -11.660 -2.976 1.00 76.25 174 THR A N 1
ATOM 1293 C CA . THR A 1 174 ? 16.621 -11.684 -3.885 1.00 76.25 174 THR A CA 1
ATOM 1294 C C . THR A 1 174 ? 17.068 -11.941 -5.321 1.00 76.25 174 THR A C 1
ATOM 1296 O O . THR A 1 174 ? 18.150 -11.537 -5.728 1.00 76.25 174 THR A O 1
ATOM 1299 N N . GLN A 1 175 ? 16.228 -12.610 -6.112 1.00 78.69 175 GLN A N 1
ATOM 1300 C CA . GLN A 1 175 ? 16.493 -12.883 -7.533 1.00 78.69 175 GLN A CA 1
ATOM 1301 C C . GLN A 1 175 ? 15.783 -11.869 -8.438 1.00 78.69 175 GLN A C 1
ATOM 1303 O O . GLN A 1 175 ? 15.219 -12.203 -9.473 1.00 78.69 175 GLN A O 1
ATOM 1308 N N . GLN A 1 176 ? 15.792 -10.601 -8.031 1.00 78.56 176 GLN A N 1
ATOM 1309 C CA . GLN A 1 176 ? 14.990 -9.547 -8.652 1.00 78.56 176 GLN A CA 1
ATOM 1310 C C . GLN A 1 176 ? 15.498 -9.072 -10.025 1.00 78.56 176 GLN A C 1
ATOM 1312 O O . GLN A 1 176 ? 14.849 -8.235 -10.646 1.00 78.56 176 GLN A O 1
ATOM 1317 N N . GLN A 1 177 ? 16.649 -9.564 -10.495 1.00 82.75 177 GLN A N 1
ATOM 1318 C CA . GLN A 1 177 ? 17.211 -9.234 -11.814 1.00 82.75 177 GLN A CA 1
ATOM 1319 C C . GLN A 1 177 ? 16.939 -10.298 -12.885 1.00 82.75 177 GLN A C 1
ATOM 1321 O O . GLN A 1 177 ? 17.260 -10.072 -14.049 1.00 82.75 177 GLN A O 1
ATOM 1326 N N . SER A 1 178 ? 16.380 -11.455 -12.516 1.00 83.81 178 SER A N 1
ATOM 1327 C CA . SER A 1 178 ? 16.186 -12.580 -13.438 1.00 83.81 178 SER A CA 1
ATOM 1328 C C . SER A 1 178 ? 14.876 -13.331 -13.138 1.00 83.81 178 SER A C 1
ATOM 1330 O O . SER A 1 178 ? 14.896 -14.339 -12.431 1.00 83.81 178 SER A O 1
ATOM 1332 N N . PRO A 1 179 ? 13.725 -12.856 -13.652 1.00 86.75 179 PRO A N 1
ATOM 1333 C CA . PRO A 1 179 ? 13.566 -11.648 -14.463 1.00 86.75 179 PRO A CA 1
ATOM 1334 C C . PRO A 1 179 ? 13.535 -10.370 -13.613 1.00 86.75 179 PRO A C 1
ATOM 1336 O O . PRO A 1 179 ? 13.327 -10.405 -12.399 1.00 86.75 179 PRO A O 1
ATOM 1339 N N . ARG A 1 180 ? 13.710 -9.224 -14.277 1.00 90.56 180 ARG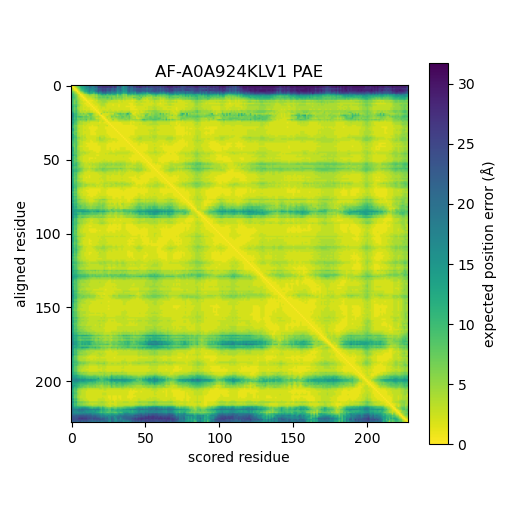 A N 1
ATOM 1340 C CA . ARG A 1 180 ? 13.356 -7.919 -13.706 1.00 90.56 180 ARG A CA 1
ATOM 1341 C C . ARG A 1 180 ? 11.847 -7.799 -13.579 1.00 90.56 180 ARG A C 1
ATOM 1343 O O . ARG A 1 180 ? 11.123 -8.326 -14.417 1.00 90.56 180 ARG A O 1
ATOM 1350 N N . TYR A 1 181 ? 11.397 -7.064 -12.572 1.00 91.56 181 TYR A N 1
ATOM 1351 C CA . TYR A 1 181 ? 9.993 -6.761 -12.342 1.00 91.56 181 TYR A CA 1
ATOM 1352 C C . TYR A 1 181 ? 9.745 -5.260 -12.415 1.00 91.56 181 TYR A C 1
ATOM 1354 O O . TYR A 1 181 ? 10.520 -4.461 -11.881 1.00 91.56 181 TYR A O 1
ATOM 1362 N N . SER A 1 182 ? 8.628 -4.897 -13.031 1.00 92.62 182 SER A N 1
ATOM 1363 C CA . SER A 1 182 ? 8.010 -3.586 -12.928 1.00 92.62 182 SER A CA 1
ATOM 1364 C C . SER A 1 182 ? 6.854 -3.632 -11.938 1.00 92.62 182 SER A C 1
ATOM 1366 O O . SER A 1 182 ? 6.248 -4.672 -11.667 1.00 92.62 182 SER A O 1
ATOM 1368 N N . MET A 1 183 ? 6.542 -2.467 -11.395 1.00 93.19 183 MET A N 1
ATOM 1369 C CA . MET A 1 183 ? 5.387 -2.232 -10.557 1.00 93.19 183 MET A CA 1
ATOM 1370 C C . MET A 1 183 ? 4.751 -0.910 -10.952 1.00 93.19 183 MET A C 1
ATOM 1372 O O . MET A 1 183 ? 5.435 0.103 -11.084 1.00 93.19 183 MET A O 1
ATOM 1376 N N . LEU A 1 184 ? 3.434 -0.907 -11.087 1.00 95.44 184 LEU A N 1
ATOM 1377 C CA . LEU A 1 184 ? 2.660 0.272 -11.424 1.00 95.44 184 LEU A CA 1
ATOM 1378 C C . LEU A 1 184 ? 1.674 0.566 -10.293 1.00 95.44 184 LEU A C 1
ATOM 1380 O O . LEU A 1 184 ? 0.828 -0.259 -9.951 1.00 95.44 184 LEU A O 1
ATOM 1384 N N . LEU A 1 185 ? 1.808 1.759 -9.719 1.00 96.88 185 LEU A N 1
ATOM 1385 C CA . LEU A 1 185 ? 0.866 2.360 -8.785 1.00 96.88 185 LEU A CA 1
ATOM 1386 C C . LEU A 1 185 ? -0.005 3.347 -9.562 1.00 96.88 185 LEU A C 1
ATOM 1388 O O . LEU A 1 185 ? 0.526 4.231 -10.236 1.00 96.88 185 LEU A O 1
ATOM 1392 N N . GLN A 1 186 ? -1.327 3.235 -9.473 1.00 96.62 186 GLN A N 1
ATOM 1393 C CA . GLN A 1 186 ? -2.256 4.121 -10.183 1.00 96.62 186 GLN A CA 1
ATOM 1394 C C . GLN A 1 186 ? -3.343 4.629 -9.253 1.00 96.62 186 GLN A C 1
ATOM 1396 O O . GLN A 1 186 ? -3.976 3.856 -8.527 1.00 96.62 186 GLN A O 1
ATOM 1401 N N . ARG A 1 187 ? -3.616 5.935 -9.328 1.00 97.00 187 ARG A N 1
ATOM 1402 C CA . ARG A 1 187 ? -4.827 6.483 -8.721 1.00 97.00 187 ARG A CA 1
ATOM 1403 C C . ARG A 1 187 ? -6.049 5.938 -9.460 1.00 97.00 187 ARG A C 1
ATOM 1405 O O . ARG A 1 187 ? -6.152 6.038 -10.678 1.00 97.00 187 ARG A O 1
ATOM 1412 N N . THR A 1 188 ? -6.978 5.370 -8.713 1.00 94.31 188 THR A N 1
ATOM 1413 C CA . THR A 1 188 ? -8.361 5.148 -9.120 1.00 94.31 188 THR A CA 1
ATOM 1414 C C . THR A 1 188 ? -9.184 6.405 -8.829 1.00 94.31 188 THR A C 1
ATOM 1416 O O . THR A 1 188 ? -8.718 7.328 -8.160 1.00 94.31 188 THR A O 1
ATOM 1419 N N . HIS A 1 189 ? -10.440 6.426 -9.275 1.00 94.50 189 HIS A N 1
ATOM 1420 C CA . HIS A 1 189 ? -11.388 7.483 -8.905 1.00 94.50 189 HIS A CA 1
ATOM 1421 C C . HIS A 1 189 ? -11.658 7.544 -7.388 1.00 94.50 189 HIS A C 1
ATOM 1423 O O . HIS A 1 189 ? -12.094 8.576 -6.890 1.00 94.50 189 HIS A O 1
ATOM 1429 N N . ALA A 1 190 ? -11.397 6.452 -6.661 1.00 96.62 190 ALA A N 1
ATOM 1430 C CA . ALA A 1 190 ? -11.577 6.350 -5.218 1.00 96.62 190 ALA A CA 1
ATOM 1431 C C . ALA A 1 190 ? -10.268 6.552 -4.433 1.00 96.62 190 ALA A C 1
ATOM 1433 O O . ALA A 1 190 ? -10.289 6.549 -3.202 1.00 96.62 190 ALA A O 1
ATOM 1434 N N . THR A 1 191 ? -9.122 6.712 -5.111 1.00 98.31 191 THR A N 1
ATOM 1435 C CA . THR A 1 191 ? -7.842 6.883 -4.421 1.00 98.31 191 THR A CA 1
ATOM 1436 C C . THR A 1 191 ? -7.801 8.203 -3.674 1.00 98.31 191 THR A C 1
ATOM 1438 O O . THR A 1 191 ? -7.899 9.278 -4.266 1.00 98.31 191 THR A O 1
ATOM 1441 N N . LEU A 1 192 ? -7.542 8.116 -2.374 1.00 98.38 192 LEU A N 1
ATOM 1442 C CA . LEU A 1 192 ? -7.337 9.267 -1.510 1.00 98.38 192 LEU A CA 1
ATOM 1443 C C . LEU A 1 192 ? -5.962 9.161 -0.858 1.00 98.38 192 LEU A C 1
ATOM 1445 O O . LEU A 1 192 ? -5.643 8.145 -0.245 1.00 98.38 192 LEU A O 1
ATOM 1449 N N . PHE A 1 193 ? -5.180 10.233 -0.960 1.00 98.62 193 PHE A N 1
ATOM 1450 C CA . PHE A 1 193 ? -3.944 10.418 -0.208 1.00 98.62 193 PHE A CA 1
ATOM 1451 C C . PHE A 1 193 ? -4.150 11.519 0.830 1.00 98.62 193 PHE A C 1
ATOM 1453 O O . PHE A 1 193 ? -4.678 12.589 0.517 1.00 98.62 193 PHE A O 1
ATOM 1460 N N . ARG A 1 194 ? -3.697 11.271 2.057 1.00 98.56 194 ARG A N 1
ATOM 1461 C CA . ARG A 1 194 ? -3.590 12.278 3.113 1.00 98.56 194 ARG A CA 1
ATOM 1462 C C . ARG A 1 194 ? -2.187 12.251 3.687 1.00 98.56 194 ARG A C 1
ATOM 1464 O O . ARG A 1 194 ? -1.654 11.179 3.958 1.00 98.56 194 ARG A O 1
ATOM 1471 N N . GLY A 1 195 ? -1.579 13.407 3.908 1.00 97.06 195 GLY A N 1
ATOM 1472 C CA . GLY A 1 195 ? -0.200 13.432 4.381 1.00 97.06 195 GLY A CA 1
ATOM 1473 C C . GLY A 1 195 ? 0.247 14.776 4.911 1.00 97.06 195 GLY A C 1
ATOM 1474 O O . GLY A 1 195 ? -0.405 15.792 4.703 1.00 97.06 195 GLY A O 1
ATOM 1475 N N . ILE A 1 196 ? 1.372 14.755 5.614 1.00 95.50 196 ILE A N 1
ATOM 1476 C CA . ILE A 1 196 ? 2.057 15.940 6.130 1.00 95.50 196 ILE A CA 1
ATOM 1477 C C . ILE A 1 196 ? 3.483 15.874 5.575 1.00 95.50 196 ILE A C 1
ATOM 1479 O O . ILE A 1 196 ? 4.113 14.819 5.702 1.00 95.50 196 ILE A O 1
ATOM 1483 N N . PRO A 1 197 ? 3.982 16.923 4.901 1.00 91.31 197 PRO A N 1
ATOM 1484 C CA . PRO A 1 197 ? 5.334 16.914 4.356 1.00 91.31 197 PRO A CA 1
ATOM 1485 C C . PRO A 1 197 ? 6.371 16.793 5.478 1.00 91.31 197 PRO A C 1
ATOM 1487 O O . PRO A 1 197 ? 6.088 17.069 6.644 1.00 91.31 197 PRO A O 1
ATOM 1490 N N . ALA A 1 198 ? 7.587 16.376 5.125 1.00 89.06 198 ALA A N 1
ATOM 1491 C CA . ALA A 1 198 ? 8.685 16.345 6.083 1.00 89.06 198 ALA A CA 1
ATOM 1492 C C . ALA A 1 198 ? 8.963 17.758 6.620 1.00 89.06 198 ALA A C 1
ATOM 1494 O O . ALA A 1 198 ? 8.883 18.740 5.881 1.00 89.06 198 ALA A O 1
ATOM 1495 N N . SER A 1 199 ? 9.317 17.854 7.899 1.00 87.25 199 SER A N 1
ATOM 1496 C CA . SER A 1 199 ? 9.679 19.118 8.544 1.00 87.25 199 SER A CA 1
ATOM 1497 C C . SER A 1 199 ? 10.838 18.878 9.500 1.00 87.25 199 SER A C 1
ATOM 1499 O O . SER A 1 199 ? 10.699 18.120 10.461 1.00 87.25 199 SER A O 1
ATOM 1501 N N . GLY A 1 200 ? 12.000 19.479 9.233 1.00 86.38 200 GLY A N 1
ATOM 1502 C CA . GLY A 1 200 ? 13.211 19.255 10.026 1.00 86.38 200 GLY A CA 1
ATOM 1503 C C . GLY A 1 200 ? 13.571 17.768 10.127 1.00 86.38 200 GLY A C 1
ATOM 1504 O O . GLY A 1 200 ? 13.759 17.100 9.114 1.00 86.38 200 GLY A O 1
ATOM 1505 N N . ALA A 1 201 ? 13.648 17.249 11.355 1.00 82.69 201 ALA A N 1
ATOM 1506 C CA . ALA A 1 201 ? 13.940 15.838 11.627 1.00 82.69 201 ALA A CA 1
ATOM 1507 C C . ALA A 1 201 ? 12.712 14.907 11.522 1.00 82.69 201 ALA A C 1
ATOM 1509 O O . ALA A 1 201 ? 12.860 13.687 11.586 1.00 82.69 201 ALA A O 1
ATOM 1510 N N . THR A 1 202 ? 11.503 15.456 11.376 1.00 81.44 202 THR A N 1
ATOM 1511 C CA . THR A 1 202 ? 10.264 14.671 11.275 1.00 81.44 202 THR A CA 1
ATOM 1512 C C . THR A 1 202 ? 10.058 14.187 9.836 1.00 81.44 202 THR A C 1
ATOM 1514 O O . THR A 1 202 ? 9.978 15.024 8.929 1.00 81.44 202 THR A O 1
ATOM 1517 N N . PRO A 1 203 ? 9.962 12.864 9.592 1.00 84.12 203 PRO A N 1
ATOM 1518 C CA . PRO A 1 203 ? 9.751 12.335 8.251 1.00 84.12 203 PRO A CA 1
ATOM 1519 C C . PRO A 1 203 ? 8.367 12.714 7.719 1.00 84.12 203 PRO A C 1
ATOM 1521 O O . PRO A 1 203 ? 7.434 12.957 8.485 1.00 84.12 203 PRO A O 1
ATOM 1524 N N . ALA A 1 204 ? 8.229 12.733 6.392 1.00 88.88 204 ALA A N 1
ATOM 1525 C CA . ALA A 1 204 ? 6.931 12.926 5.761 1.00 88.88 204 ALA A CA 1
ATOM 1526 C C . ALA A 1 204 ? 5.975 11.801 6.174 1.00 88.88 204 ALA A C 1
ATOM 1528 O O . ALA A 1 204 ? 6.332 10.622 6.139 1.00 88.88 204 ALA A O 1
ATOM 1529 N N . LEU A 1 205 ? 4.749 12.172 6.523 1.00 92.19 205 LEU A N 1
ATOM 1530 C CA . LEU A 1 205 ? 3.671 11.232 6.780 1.00 92.19 205 LEU A CA 1
ATOM 1531 C C . LEU A 1 205 ? 2.830 11.088 5.522 1.00 92.19 205 LEU A C 1
ATOM 1533 O O . LEU A 1 205 ? 2.475 12.082 4.880 1.00 92.19 205 LEU A O 1
ATOM 1537 N N . LEU A 1 206 ? 2.476 9.852 5.195 1.00 96.62 206 LEU A N 1
ATOM 1538 C CA . LEU A 1 206 ? 1.538 9.548 4.133 1.00 96.62 206 LEU A CA 1
ATOM 1539 C C . LEU A 1 206 ? 0.644 8.389 4.557 1.00 96.62 206 LEU A C 1
ATOM 1541 O O . LEU A 1 206 ? 1.141 7.337 4.941 1.00 96.62 206 LEU A O 1
ATOM 1545 N N . ALA A 1 207 ? -0.661 8.589 4.433 1.00 98.44 207 ALA A N 1
ATOM 1546 C CA . ALA A 1 207 ? -1.665 7.545 4.450 1.00 98.44 207 ALA A CA 1
ATOM 1547 C C . ALA A 1 207 ? -2.418 7.566 3.117 1.00 98.44 207 ALA A C 1
ATOM 1549 O O . ALA A 1 207 ? -2.623 8.631 2.520 1.00 98.44 207 ALA A O 1
ATOM 1550 N N . TYR A 1 208 ? -2.829 6.398 2.639 1.00 98.69 208 TYR A N 1
ATOM 1551 C CA . TYR A 1 208 ? -3.591 6.298 1.401 1.00 98.69 208 TYR A CA 1
ATOM 1552 C C . TYR A 1 208 ? -4.561 5.128 1.417 1.00 98.69 208 TYR A C 1
ATOM 1554 O O . TYR A 1 208 ? -4.429 4.183 2.189 1.00 98.69 208 TYR A O 1
ATOM 1562 N N . THR A 1 209 ? -5.557 5.202 0.547 1.00 98.75 209 THR A N 1
ATOM 1563 C CA . THR A 1 209 ? -6.563 4.159 0.366 1.00 98.75 209 THR A CA 1
ATOM 1564 C C . THR A 1 209 ? -6.889 4.018 -1.113 1.00 98.75 209 THR A C 1
ATOM 1566 O O . THR A 1 209 ? -6.776 4.995 -1.858 1.00 98.75 209 THR A O 1
ATOM 1569 N N . GLN A 1 210 ? -7.301 2.817 -1.530 1.00 98.25 210 GLN A N 1
ATOM 1570 C CA . GLN A 1 210 ? -7.778 2.527 -2.886 1.00 98.25 210 GLN A CA 1
ATOM 1571 C C . GLN A 1 210 ? -6.723 2.793 -3.976 1.00 98.25 210 GLN A C 1
ATOM 1573 O O . GLN A 1 210 ? -7.078 3.147 -5.103 1.00 98.25 210 GLN A O 1
ATOM 1578 N N . LEU A 1 211 ? -5.428 2.674 -3.660 1.00 98.44 211 LEU A N 1
ATOM 1579 C CA . LEU A 1 211 ? -4.346 2.809 -4.639 1.00 98.44 211 LEU A CA 1
ATOM 1580 C C . LEU A 1 211 ? -4.233 1.509 -5.434 1.00 98.44 211 LEU A C 1
ATOM 1582 O O . LEU A 1 211 ? -3.986 0.460 -4.850 1.00 98.44 211 LEU A O 1
ATOM 1586 N N . ARG A 1 212 ? -4.396 1.551 -6.756 1.00 98.06 212 ARG A N 1
ATOM 1587 C CA . ARG A 1 212 ? -4.256 0.345 -7.580 1.00 98.06 212 ARG A CA 1
ATOM 1588 C C . ARG A 1 212 ? -2.784 -0.013 -7.727 1.00 98.06 212 ARG A C 1
ATOM 1590 O O . ARG A 1 212 ? -1.976 0.858 -8.035 1.00 98.06 212 ARG A O 1
ATOM 1597 N N . VAL A 1 213 ? -2.468 -1.286 -7.538 1.00 96.81 213 VAL A N 1
ATOM 1598 C CA . VAL A 1 213 ? -1.126 -1.854 -7.619 1.00 96.81 213 VAL A CA 1
ATOM 1599 C C . VAL A 1 213 ? -1.145 -3.043 -8.570 1.00 96.81 213 VAL A C 1
ATOM 1601 O O . VAL A 1 213 ? -1.933 -3.977 -8.408 1.00 96.81 213 VAL A O 1
ATOM 1604 N N . SER A 1 214 ? -0.237 -3.014 -9.535 1.00 95.50 214 SER A N 1
ATOM 1605 C CA . SER A 1 214 ? 0.031 -4.124 -10.446 1.00 95.50 214 SER A CA 1
ATOM 1606 C C . SER A 1 214 ? 1.544 -4.358 -10.512 1.00 95.50 214 SER A C 1
ATOM 1608 O O . SER A 1 214 ? 2.315 -3.409 -10.366 1.00 95.50 214 SER A O 1
ATOM 1610 N N . PHE A 1 215 ? 1.986 -5.598 -10.709 1.00 92.19 215 PHE A N 1
ATOM 1611 C CA . PHE A 1 215 ? 3.397 -5.929 -10.921 1.00 92.19 215 PHE A CA 1
ATOM 1612 C C . PHE A 1 215 ? 3.557 -7.126 -11.857 1.00 92.19 215 PHE A C 1
ATOM 1614 O O . PHE A 1 215 ? 2.761 -8.063 -11.834 1.00 92.19 215 PHE A O 1
ATOM 1621 N N . ALA A 1 216 ? 4.583 -7.073 -12.697 1.00 92.12 216 ALA A N 1
ATOM 1622 C CA . ALA A 1 216 ? 4.821 -8.038 -13.759 1.00 92.12 216 ALA A CA 1
ATOM 1623 C C . ALA A 1 216 ? 6.308 -8.058 -14.111 1.00 92.12 216 ALA A C 1
ATOM 1625 O O . ALA A 1 216 ? 7.021 -7.089 -13.833 1.00 92.12 216 ALA A O 1
ATOM 1626 N N . PRO A 1 217 ? 6.803 -9.135 -14.730 1.00 91.38 217 PRO A N 1
ATOM 1627 C CA . PRO A 1 217 ? 8.134 -9.129 -15.307 1.00 91.38 217 PRO A CA 1
ATOM 1628 C C . PRO A 1 217 ? 8.256 -8.121 -16.460 1.00 91.38 217 PRO A C 1
ATOM 1630 O O . PRO A 1 217 ? 7.306 -7.892 -17.209 1.00 91.38 217 PRO A O 1
ATOM 1633 N N . CYS A 1 218 ? 9.442 -7.542 -16.630 1.00 86.94 218 CYS A N 1
ATOM 1634 C CA . CYS A 1 218 ? 9.769 -6.689 -17.775 1.00 86.94 218 CYS A CA 1
ATOM 1635 C C . CYS A 1 218 ? 10.391 -7.507 -18.912 1.00 86.94 218 CYS A C 1
ATOM 1637 O O . CYS A 1 218 ? 11.164 -8.436 -18.658 1.00 86.94 218 CYS A O 1
ATOM 1639 N N . GLU A 1 219 ? 10.144 -7.103 -20.160 1.00 75.38 219 GLU A N 1
ATOM 1640 C CA . GLU A 1 219 ? 10.970 -7.528 -21.293 1.00 75.38 219 GLU A CA 1
ATOM 1641 C C . GLU A 1 219 ? 12.124 -6.539 -21.483 1.00 75.38 219 GLU A C 1
ATOM 1643 O O . GLU A 1 219 ? 11.912 -5.371 -21.793 1.00 75.38 219 GLU A O 1
ATOM 1648 N N . GLY A 1 220 ? 13.365 -6.984 -21.272 1.00 76.88 220 GLY A N 1
ATOM 1649 C CA . GLY A 1 220 ? 14.530 -6.099 -21.370 1.00 76.88 220 GLY A CA 1
ATOM 1650 C C . GLY A 1 220 ? 14.539 -4.991 -20.294 1.00 76.88 220 GLY A C 1
ATOM 1651 O O . GLY A 1 220 ? 14.244 -5.279 -19.129 1.00 76.88 220 GLY A O 1
ATOM 1652 N N . PRO A 1 221 ? 14.956 -3.749 -20.624 1.00 76.50 221 PRO A N 1
ATOM 1653 C CA . PRO A 1 221 ? 14.913 -2.623 -19.690 1.00 76.50 221 PRO A CA 1
ATOM 1654 C C . PRO A 1 221 ? 13.475 -2.133 -19.479 1.00 76.50 221 PRO A C 1
ATOM 1656 O O . PRO A 1 221 ? 12.783 -1.849 -20.450 1.00 76.50 221 PRO A O 1
ATOM 1659 N N . CYS A 1 222 ? 13.043 -1.985 -18.226 1.00 81.06 222 CYS A N 1
ATOM 1660 C CA . CYS A 1 222 ? 11.654 -1.679 -17.867 1.00 81.06 222 CYS A CA 1
ATOM 1661 C C . CYS A 1 222 ? 11.237 -0.252 -18.313 1.00 81.06 222 CYS A C 1
ATOM 1663 O O . CYS A 1 222 ? 11.683 0.739 -17.732 1.00 81.06 222 CYS A O 1
ATOM 1665 N N . GLN A 1 223 ? 10.339 -0.109 -19.297 1.00 71.38 223 GLN A N 1
ATOM 1666 C CA . GLN A 1 223 ? 10.044 1.169 -19.980 1.00 71.38 223 GLN A CA 1
ATOM 1667 C C . GLN A 1 223 ? 8.924 2.036 -19.375 1.00 71.38 223 GLN A C 1
ATOM 1669 O O . GLN A 1 223 ? 8.573 3.072 -19.937 1.00 71.38 223 GLN A O 1
ATOM 1674 N N . GLY A 1 224 ? 8.369 1.713 -18.206 1.00 62.25 224 GLY A N 1
ATOM 1675 C CA . GLY A 1 224 ? 7.341 2.564 -17.570 1.00 62.25 224 GLY A CA 1
ATOM 1676 C C . GLY A 1 224 ? 5.890 2.207 -17.882 1.00 62.25 224 GLY A C 1
ATOM 1677 O O . GLY A 1 224 ? 4.988 2.719 -17.216 1.00 62.25 224 GLY A O 1
ATOM 1678 N N . THR A 1 225 ? 5.676 1.338 -18.868 1.00 59.25 225 THR A N 1
ATOM 1679 C CA . THR A 1 225 ? 4.355 0.943 -19.387 1.00 59.25 225 THR A CA 1
ATOM 1680 C C . THR A 1 225 ? 4.254 -0.546 -19.708 1.00 59.25 225 THR A C 1
ATOM 1682 O O . THR A 1 225 ? 3.218 -1.000 -20.181 1.00 59.25 225 THR A O 1
ATOM 1685 N N . ASP A 1 226 ? 5.327 -1.305 -19.492 1.00 55.47 226 ASP A N 1
ATOM 1686 C CA . ASP A 1 226 ? 5.391 -2.689 -19.948 1.00 55.47 226 ASP A CA 1
ATOM 1687 C C . ASP A 1 226 ? 4.570 -3.601 -19.037 1.00 55.47 226 ASP A C 1
ATOM 1689 O O . ASP A 1 226 ? 4.739 -3.587 -17.813 1.00 55.47 226 ASP A O 1
ATOM 1693 N N . ASN A 1 227 ? 3.750 -4.439 -19.675 1.00 56.97 227 ASN A N 1
ATOM 1694 C CA . ASN A 1 227 ? 3.172 -5.663 -19.117 1.00 56.97 227 ASN A CA 1
ATOM 1695 C C . ASN A 1 227 ? 2.203 -5.489 -17.932 1.00 56.97 227 ASN A C 1
ATOM 1697 O O . ASN A 1 227 ? 1.982 -6.451 -17.192 1.00 56.97 227 ASN A O 1
ATOM 1701 N N . LEU A 1 228 ? 1.617 -4.294 -17.757 1.00 59.28 228 LEU A N 1
ATOM 1702 C CA . LEU A 1 228 ? 0.711 -3.952 -16.650 1.00 59.28 228 LEU A CA 1
ATOM 1703 C C . LEU A 1 228 ? -0.602 -3.321 -17.097 1.00 59.28 228 LEU A C 1
ATOM 1705 O O . LEU A 1 228 ? -0.571 -2.391 -17.929 1.00 59.28 228 LEU A O 1
#

Radius of gyration: 17.15 Å; Cα contacts (8 Å, |Δi|>4): 559; chains: 1; bounding box: 46×46×40 Å

pLDDT: mean 91.34, std 10.56, range [35.44, 98.75]